Protein AF-A0AAU7DUG5-F1 (afdb_monomer)

Sequence (282 aa):
MSSTDSVHTEKVVSSVSAALKAVWWIPLVRGVMLVILGLLLMMEPLTTLSAIIWVFGVFLLIDGIIAVAQGYANRDQSGWKWWLVQGALDIVIAAIIMVWPSITAQALLYVLLVWTIALGVTAIIGAAALLSNKDLGWPWMLAFGVLSVLFGAIVLARGFGDFPALTLVTIIFGIYAAVMGVVQIVSAFSVRSTARDLDEALRGNSAVLEAIIERRIAKAQEDAAKAAAHEAERAAAQAEKEAQKLADAAAKQAEKEAAAAAKEAEKTASSLPSDTGHSDIL

Foldseek 3Di:
DDPVVVVVVVVVVVVLVVVLPPPLVLLLVLLVLLQVLLVLLQDPVCLDLLSNLVSLLVSLQVQLVSLLVQLVVPVVADCSVLSNVLSVLSNVLSCVSVVCSVDALVNVLLSVLVNLLVQLVSLCVVLVSCVVVVQPLSVLSNVLSVVSNCLSVVDVVVDPPPDDSSCCCRNVVSVVSNVSSVSSNVSSVVSVVVSVVVVVVVVVVVVVVVVVVVVVVVVVVVVVVVVVVVVVVVVVVVVVVVVVVVVVVVVVVVVVVVVVVVVVVVVVVVPPDPPPDPDDDD

InterPro domains:
  IPR005325 Protein of unknown function DUF308, membrane [PF03729] (29-98)
  IPR005325 Protein of unknown function DUF308, membrane [PF03729] (165-195)
  IPR052712 Acid resistance chaperone HdeD [PTHR34989] (14-195)

Solvent-accessible surface area (backbone atoms only — not comparable to full-atom values): 14520 Å² total; per-residue (Å²): 134,63,80,66,59,59,53,50,53,50,50,51,52,50,50,52,52,50,60,60,66,73,54,48,63,54,44,31,53,52,9,52,52,27,31,51,50,10,55,48,33,60,36,78,90,37,68,44,68,66,51,42,37,52,55,51,24,53,49,26,40,54,52,10,51,54,27,34,49,48,14,68,70,37,63,92,44,81,63,22,69,52,32,38,53,52,11,51,50,30,37,52,52,19,49,53,47,59,75,41,72,84,59,48,54,58,57,51,46,53,53,51,36,55,47,37,27,51,52,8,53,50,27,36,55,50,16,56,36,30,52,74,69,72,44,84,56,22,66,52,37,30,49,54,6,52,52,30,30,50,51,29,50,51,56,61,73,69,54,67,90,87,60,61,43,57,56,48,51,24,50,55,46,10,52,48,29,28,53,54,8,50,52,26,37,53,41,28,52,53,45,54,50,55,54,48,54,50,54,52,52,51,53,58,50,48,59,54,49,49,55,51,49,52,53,49,52,54,50,52,52,51,55,50,52,51,50,52,52,54,50,52,52,51,52,50,57,48,51,53,53,51,53,51,51,51,52,54,50,51,51,55,47,52,52,51,52,51,53,50,52,52,53,51,51,52,53,54,60,70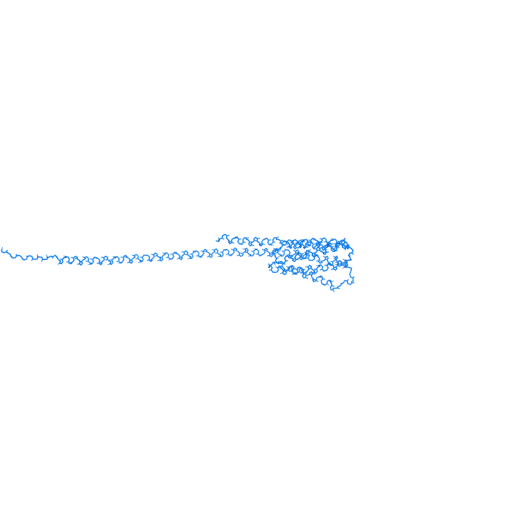,67,53,81,84,74,77,78,82,73,91,75,135

pLDDT: mean 70.3, std 11.78, range [39.0, 89.56]

Structure (mmCIF, N/CA/C/O backbone):
data_AF-A0AAU7DUG5-F1
#
_entry.id   AF-A0AAU7DUG5-F1
#
loop_
_atom_site.group_PDB
_atom_site.id
_atom_site.type_symbol
_atom_site.label_atom_id
_atom_site.label_alt_id
_atom_site.label_comp_id
_atom_site.label_asym_id
_atom_site.label_entity_id
_atom_site.label_seq_id
_atom_site.pdbx_PDB_ins_code
_atom_site.Cartn_x
_atom_site.Cartn_y
_atom_site.Cartn_z
_atom_site.occupancy
_atom_site.B_iso_or_equiv
_atom_site.auth_seq_id
_atom_site.auth_comp_id
_atom_site.auth_asym_id
_atom_site.auth_atom_id
_atom_site.pdbx_PDB_model_num
ATOM 1 N N . MET A 1 1 ? -30.203 -12.932 30.240 1.00 47.69 1 MET A N 1
ATOM 2 C CA . MET A 1 1 ? -29.770 -12.306 28.974 1.00 47.69 1 MET A CA 1
ATOM 3 C C . MET A 1 1 ? -30.659 -12.804 27.854 1.00 47.69 1 MET A C 1
ATOM 5 O O . MET A 1 1 ? -30.887 -14.005 27.779 1.00 47.69 1 MET A O 1
ATOM 9 N N . SER A 1 2 ? -31.233 -11.898 27.061 1.00 44.09 2 SER A N 1
ATOM 10 C CA . SER A 1 2 ? -32.096 -12.284 25.938 1.00 44.09 2 SER A CA 1
ATOM 11 C C . SER A 1 2 ? -31.237 -12.743 24.758 1.00 44.09 2 SER A C 1
ATOM 13 O O . SER A 1 2 ? -30.136 -12.231 24.566 1.00 44.09 2 SER A O 1
ATOM 15 N N . SER A 1 3 ? -31.745 -13.673 23.950 1.00 48.75 3 SER A N 1
ATOM 16 C CA . SER A 1 3 ? -31.098 -14.208 22.740 1.00 48.75 3 SER A CA 1
ATOM 17 C C . SER A 1 3 ? -30.659 -13.136 21.724 1.00 48.75 3 SER A C 1
ATOM 19 O O . SER A 1 3 ? -29.949 -13.435 20.773 1.00 48.75 3 SER A O 1
ATOM 21 N N . THR A 1 4 ? -31.078 -11.886 21.914 1.00 54.12 4 THR A N 1
ATOM 22 C CA . THR A 1 4 ? -30.746 -10.717 21.094 1.00 54.12 4 THR A CA 1
ATOM 23 C C . THR A 1 4 ? -29.327 -10.181 21.332 1.00 54.12 4 THR A C 1
ATOM 25 O O . THR A 1 4 ? -28.703 -9.719 20.378 1.00 54.12 4 THR A O 1
ATOM 28 N N . ASP A 1 5 ? -28.783 -10.292 22.553 1.00 50.72 5 ASP A N 1
ATOM 29 C CA . ASP A 1 5 ? -27.440 -9.775 22.885 1.00 50.72 5 ASP A CA 1
ATOM 30 C C . ASP A 1 5 ? -26.327 -10.693 22.363 1.00 50.72 5 ASP A C 1
ATOM 32 O O . ASP A 1 5 ? -25.332 -10.222 21.814 1.00 50.72 5 ASP A O 1
ATOM 36 N N . SER A 1 6 ? -26.518 -12.015 22.443 1.00 51.94 6 SER A N 1
ATOM 37 C CA . SER A 1 6 ? -25.559 -12.987 21.903 1.00 51.94 6 SER A CA 1
ATOM 38 C C . SER A 1 6 ? -25.437 -12.876 20.382 1.00 51.94 6 SER A C 1
ATOM 40 O O . SER A 1 6 ? -24.328 -12.917 19.863 1.00 51.94 6 SER A O 1
ATOM 42 N N . VAL A 1 7 ? -26.548 -12.637 19.673 1.00 54.19 7 VAL A N 1
ATOM 43 C CA . VAL A 1 7 ? -26.577 -12.474 18.207 1.00 54.19 7 VAL A CA 1
ATOM 44 C C . VAL A 1 7 ? -25.855 -11.202 17.751 1.00 54.19 7 VAL A C 1
ATOM 46 O O . VAL A 1 7 ? -25.270 -11.185 16.667 1.00 54.19 7 VAL A O 1
ATOM 49 N N . HIS A 1 8 ? -25.874 -10.126 18.544 1.00 50.44 8 HIS A N 1
ATOM 50 C CA . HIS A 1 8 ? -25.133 -8.904 18.219 1.00 50.44 8 HIS A CA 1
ATOM 51 C C . HIS A 1 8 ? -23.624 -9.100 18.392 1.00 50.44 8 HIS A C 1
ATOM 53 O O . HIS A 1 8 ? -22.859 -8.744 17.497 1.00 50.44 8 HIS A O 1
ATOM 59 N N . THR A 1 9 ? -23.199 -9.747 19.476 1.00 55.31 9 THR A N 1
ATOM 60 C CA . THR A 1 9 ? -21.785 -10.057 19.729 1.00 55.31 9 THR A CA 1
ATOM 61 C C . THR A 1 9 ? -21.239 -11.060 18.711 1.00 55.31 9 THR A C 1
ATOM 63 O O . THR A 1 9 ? -20.157 -10.845 18.170 1.00 55.31 9 THR A O 1
ATOM 66 N N . GLU A 1 10 ? -22.009 -12.094 18.352 1.00 52.28 10 GLU A N 1
ATOM 67 C CA . GLU A 1 10 ? -21.641 -13.055 17.301 1.00 52.28 10 GLU A CA 1
ATOM 68 C C . GLU A 1 10 ? -21.490 -12.382 15.935 1.00 52.28 10 GLU A C 1
ATOM 70 O O . GLU A 1 10 ? -20.507 -12.632 15.242 1.00 52.28 10 GLU A O 1
ATOM 75 N N . LYS A 1 11 ? -22.412 -11.478 15.565 1.00 48.09 11 LYS A N 1
ATOM 76 C CA . LYS A 1 11 ? -22.324 -10.714 14.312 1.00 48.09 11 LYS A CA 1
ATOM 77 C C . LYS A 1 11 ? -21.126 -9.775 14.287 1.00 48.09 11 LYS A C 1
ATOM 79 O O . LYS A 1 11 ? -20.496 -9.634 13.241 1.00 48.09 11 LYS A O 1
ATOM 84 N N . VAL A 1 12 ? -20.794 -9.129 15.403 1.00 54.31 12 VAL A N 1
ATOM 85 C CA . VAL A 1 12 ? -19.622 -8.246 15.491 1.00 54.31 12 VAL A CA 1
ATOM 86 C C . VAL A 1 12 ? -18.336 -9.065 15.372 1.00 54.31 12 VAL A C 1
ATOM 88 O O . VAL A 1 12 ? -17.496 -8.742 14.536 1.00 54.31 12 VAL A O 1
ATOM 91 N N . VAL A 1 13 ? -18.211 -10.176 16.102 1.00 53.59 13 VAL A N 1
ATOM 92 C CA . VAL A 1 13 ? -17.045 -11.075 16.031 1.00 53.59 13 VAL A CA 1
ATOM 93 C C . VAL A 1 13 ? -16.915 -11.714 14.644 1.00 53.59 13 VAL A C 1
ATOM 95 O O . VAL A 1 13 ? -15.816 -11.768 14.087 1.00 53.59 13 VAL A O 1
ATOM 98 N N . SER A 1 14 ? -18.022 -12.134 14.023 1.00 45.88 14 SER A N 1
ATOM 99 C CA . SER A 1 14 ? -18.006 -12.700 12.672 1.00 45.88 14 SER A CA 1
ATOM 100 C C . SER A 1 14 ? -17.635 -11.654 11.620 1.00 45.88 14 SER A C 1
ATOM 102 O O . SER A 1 14 ? -16.859 -11.970 10.720 1.00 45.88 14 SER A O 1
ATOM 104 N N . SER A 1 15 ? -18.118 -10.412 11.752 1.00 48.09 15 SER A N 1
ATOM 105 C CA . SER A 1 15 ? -17.802 -9.294 10.847 1.00 48.09 15 SER A CA 1
ATOM 106 C C . SER A 1 15 ? -16.347 -8.847 10.976 1.00 48.09 15 SER A C 1
ATOM 108 O O . SER A 1 15 ? -15.695 -8.604 9.964 1.00 48.09 15 SER A O 1
ATOM 110 N N . VAL A 1 16 ? -15.803 -8.832 12.196 1.00 46.62 16 VAL A N 1
ATOM 111 C CA . VAL A 1 16 ? -14.376 -8.591 12.454 1.00 46.62 16 VAL A CA 1
ATOM 112 C C . VAL A 1 16 ? -13.534 -9.724 11.863 1.00 46.62 16 VAL A C 1
ATOM 114 O O . VAL A 1 16 ? -12.569 -9.455 11.156 1.00 46.62 16 VAL A O 1
ATOM 117 N N . SER A 1 17 ? -13.927 -10.991 12.038 1.00 39.00 17 SER A N 1
ATOM 118 C CA . SER A 1 17 ? -13.203 -12.132 11.452 1.00 39.00 17 SER A CA 1
ATOM 119 C C . SER A 1 17 ? -13.259 -12.167 9.916 1.00 39.00 17 SER A C 1
ATOM 121 O O . SER A 1 17 ? -12.300 -12.598 9.272 1.00 39.00 17 SER A O 1
ATOM 123 N N . ALA A 1 18 ? -14.362 -11.702 9.319 1.00 41.59 18 ALA A N 1
ATOM 124 C CA . ALA A 1 18 ? -14.552 -11.628 7.874 1.00 41.59 18 ALA A CA 1
ATOM 125 C C . ALA A 1 18 ? -13.769 -10.454 7.263 1.00 41.59 18 ALA A C 1
ATOM 127 O O . ALA A 1 18 ? -13.086 -10.648 6.258 1.00 41.59 18 ALA A O 1
ATOM 128 N N . ALA A 1 19 ? -13.778 -9.284 7.914 1.00 42.84 19 ALA A N 1
ATOM 129 C CA . ALA A 1 19 ? -12.934 -8.143 7.555 1.00 42.84 19 ALA A CA 1
ATOM 130 C C . ALA A 1 19 ? -11.439 -8.493 7.669 1.00 42.84 19 ALA A C 1
ATOM 132 O O . ALA A 1 19 ? -10.653 -8.189 6.772 1.00 42.84 19 ALA A O 1
ATOM 133 N N . LEU A 1 20 ? -11.062 -9.244 8.709 1.00 40.16 20 LEU A N 1
ATOM 134 C CA . LEU A 1 20 ? -9.697 -9.731 8.907 1.00 40.16 20 LEU A CA 1
ATOM 135 C C . LEU A 1 20 ? -9.265 -10.778 7.883 1.00 40.16 20 LEU A C 1
ATOM 137 O O . LEU A 1 20 ? -8.087 -10.829 7.546 1.00 40.16 20 LEU A O 1
ATOM 141 N N . LYS A 1 21 ? -10.175 -11.617 7.372 1.00 39.31 21 LYS A N 1
ATOM 142 C CA . LYS A 1 21 ? -9.837 -12.659 6.388 1.00 39.31 21 LYS A CA 1
ATOM 143 C C . LYS A 1 21 ? -9.675 -12.129 4.962 1.00 39.31 21 LYS A C 1
ATOM 145 O O . LYS A 1 21 ? -8.942 -12.749 4.195 1.00 39.31 21 LYS A O 1
ATOM 150 N N . ALA A 1 22 ? -10.315 -11.016 4.602 1.00 45.53 22 ALA A N 1
ATOM 151 C CA . ALA A 1 22 ? -10.465 -10.636 3.196 1.00 45.53 22 ALA A CA 1
ATOM 152 C C . ALA A 1 22 ? -9.311 -9.804 2.598 1.00 45.53 22 ALA A C 1
ATOM 154 O O . ALA A 1 22 ? -9.132 -9.848 1.384 1.00 45.53 22 ALA A O 1
ATOM 155 N N . VAL A 1 23 ? -8.497 -9.096 3.397 1.00 51.31 23 VAL A N 1
ATOM 156 C CA . VAL A 1 23 ? -7.581 -8.059 2.854 1.00 51.31 23 VAL A CA 1
ATOM 157 C C . VAL A 1 23 ? -6.090 -8.302 3.142 1.00 51.31 23 VAL A C 1
ATOM 159 O O . VAL A 1 23 ? -5.240 -7.844 2.386 1.00 51.31 23 VAL A O 1
ATOM 162 N N . TRP A 1 24 ? -5.736 -9.079 4.170 1.00 56.22 24 TRP A N 1
ATOM 163 C CA . TRP A 1 24 ? -4.340 -9.256 4.624 1.00 56.22 24 TRP A CA 1
ATOM 164 C C . TRP A 1 24 ? -3.413 -9.987 3.636 1.00 56.22 24 TRP A C 1
ATOM 166 O O . TRP A 1 24 ? -2.202 -9.772 3.640 1.00 56.22 24 TRP A O 1
ATOM 176 N N . TRP A 1 25 ? -3.963 -10.864 2.793 1.00 56.28 25 TRP A N 1
ATOM 177 C CA . TRP A 1 25 ? -3.184 -11.664 1.843 1.00 56.28 25 TRP A CA 1
ATOM 178 C C . TRP A 1 25 ? -2.748 -10.852 0.617 1.00 56.28 25 TRP A C 1
ATOM 180 O O . TRP A 1 25 ? -1.787 -11.210 -0.055 1.00 56.28 25 TRP A O 1
ATOM 190 N N . ILE A 1 26 ? -3.414 -9.733 0.339 1.00 59.62 26 ILE A N 1
ATOM 191 C CA . ILE A 1 26 ? -3.154 -8.904 -0.837 1.00 59.62 26 ILE A CA 1
ATOM 192 C C . ILE A 1 26 ? -1.828 -8.129 -0.745 1.00 59.62 26 ILE A C 1
ATOM 194 O O . ILE A 1 26 ? -1.027 -8.246 -1.678 1.00 59.62 26 ILE A O 1
ATOM 198 N N . PRO A 1 27 ? -1.525 -7.387 0.344 1.00 61.12 27 PRO A N 1
ATOM 199 C CA . PRO A 1 27 ? -0.212 -6.764 0.507 1.00 61.12 27 PRO A CA 1
ATOM 200 C C . PRO A 1 27 ? 0.903 -7.813 0.578 1.00 61.12 27 PRO A C 1
ATOM 202 O O . PRO A 1 27 ? 1.992 -7.579 0.065 1.00 61.12 27 PRO A O 1
ATOM 205 N N . LEU A 1 28 ? 0.620 -9.010 1.110 1.00 62.91 28 LEU A N 1
ATOM 206 C CA . LEU A 1 28 ? 1.567 -10.124 1.099 1.00 62.91 28 LEU A CA 1
ATOM 207 C C . LEU A 1 28 ? 1.897 -10.572 -0.336 1.00 62.91 28 LEU A C 1
ATOM 209 O O . LEU A 1 28 ? 3.070 -10.651 -0.692 1.00 62.91 28 LEU A O 1
ATOM 213 N N . VAL A 1 29 ? 0.884 -10.833 -1.170 1.00 64.94 29 VAL A N 1
ATOM 214 C CA . VAL A 1 29 ? 1.078 -11.258 -2.568 1.00 64.94 29 VAL A CA 1
ATOM 215 C C . VAL A 1 29 ? 1.800 -10.179 -3.370 1.00 64.94 29 VAL A C 1
ATOM 217 O O . VAL A 1 29 ? 2.779 -10.485 -4.050 1.00 64.94 29 VAL A O 1
ATOM 220 N N . ARG A 1 30 ? 1.386 -8.911 -3.243 1.00 69.19 30 ARG A N 1
ATOM 221 C CA . ARG A 1 30 ? 2.067 -7.778 -3.891 1.00 69.19 30 ARG A CA 1
ATOM 222 C C . ARG A 1 30 ? 3.514 -7.636 -3.427 1.00 69.19 30 ARG A C 1
ATOM 224 O O . ARG A 1 30 ? 4.400 -7.430 -4.251 1.00 69.19 30 ARG A O 1
ATOM 231 N N . GLY A 1 31 ? 3.766 -7.792 -2.128 1.00 64.00 31 GLY A N 1
ATOM 232 C CA . GLY A 1 31 ? 5.106 -7.738 -1.554 1.00 64.00 31 GLY A CA 1
ATOM 233 C C . GLY A 1 31 ? 6.015 -8.838 -2.091 1.00 64.00 31 GLY A C 1
ATOM 234 O O . GLY A 1 31 ? 7.116 -8.553 -2.553 1.00 64.00 31 GLY A O 1
ATOM 235 N N . VAL A 1 32 ? 5.533 -10.082 -2.121 1.00 70.62 32 VAL A N 1
ATOM 236 C CA . VAL A 1 32 ? 6.267 -11.215 -2.708 1.00 70.62 32 VAL A CA 1
ATOM 237 C C . VAL A 1 32 ? 6.554 -10.973 -4.189 1.00 70.62 32 VAL A C 1
ATOM 239 O O . VAL A 1 32 ? 7.678 -11.189 -4.636 1.00 70.62 32 VAL A O 1
ATOM 242 N N . MET A 1 33 ? 5.575 -10.471 -4.942 1.00 73.94 33 MET A N 1
ATOM 243 C CA . MET A 1 33 ? 5.737 -10.178 -6.366 1.00 73.94 33 MET A CA 1
ATOM 244 C C . MET A 1 33 ? 6.789 -9.086 -6.612 1.00 73.94 33 MET A C 1
ATOM 246 O O . MET A 1 33 ? 7.609 -9.227 -7.514 1.00 73.94 33 MET A O 1
ATOM 250 N N . LEU A 1 34 ? 6.822 -8.045 -5.773 1.00 73.81 34 LEU A N 1
ATOM 251 C CA . LEU A 1 34 ? 7.838 -6.986 -5.805 1.00 73.81 34 LEU A CA 1
ATOM 252 C C . LEU A 1 34 ? 9.240 -7.495 -5.446 1.00 73.81 34 LEU A C 1
ATOM 254 O O . LEU A 1 34 ? 10.208 -7.111 -6.098 1.00 73.81 34 LEU A O 1
ATOM 258 N N . VAL A 1 35 ? 9.364 -8.386 -4.455 1.00 75.88 35 VAL A N 1
ATOM 259 C CA . VAL A 1 35 ? 10.653 -9.017 -4.124 1.00 75.88 35 VAL A CA 1
ATOM 260 C C . VAL A 1 35 ? 11.156 -9.856 -5.295 1.00 75.88 35 VAL A C 1
ATOM 262 O O . VAL A 1 35 ? 12.316 -9.727 -5.680 1.00 75.88 35 VAL A O 1
ATOM 265 N N . ILE A 1 36 ? 10.290 -10.684 -5.888 1.00 81.19 36 ILE A N 1
ATOM 266 C CA . ILE A 1 36 ? 10.641 -11.494 -7.060 1.00 81.19 36 ILE A CA 1
ATOM 267 C C . ILE A 1 36 ? 11.062 -10.585 -8.215 1.00 81.19 36 ILE A C 1
ATOM 269 O O . ILE A 1 36 ? 12.108 -10.819 -8.810 1.00 81.19 36 ILE A O 1
ATOM 273 N N . LEU A 1 37 ? 10.303 -9.521 -8.493 1.00 82.31 37 LEU A N 1
ATOM 274 C CA . LEU A 1 37 ? 10.639 -8.541 -9.523 1.00 82.31 37 LEU A CA 1
ATOM 275 C C . LEU A 1 37 ? 12.020 -7.915 -9.280 1.00 82.31 37 LEU A C 1
ATOM 277 O O . LEU A 1 37 ? 12.833 -7.862 -10.199 1.00 82.31 37 LEU A O 1
ATOM 281 N N . GLY A 1 38 ? 12.297 -7.479 -8.049 1.00 78.81 38 GLY A N 1
ATOM 282 C CA . GLY A 1 38 ? 13.581 -6.888 -7.676 1.00 78.81 38 GLY A CA 1
ATOM 283 C C . GLY A 1 38 ? 14.750 -7.852 -7.861 1.00 78.81 38 GLY A C 1
ATOM 284 O O . GLY A 1 38 ? 15.759 -7.487 -8.455 1.00 78.81 38 GLY A O 1
ATOM 285 N N . LEU A 1 39 ? 14.592 -9.107 -7.431 1.00 83.12 39 LEU A N 1
ATOM 286 C CA . LEU A 1 39 ? 15.606 -10.146 -7.619 1.00 83.12 39 LEU A CA 1
ATOM 287 C C . LEU A 1 39 ? 15.835 -10.461 -9.100 1.00 83.12 39 LEU A C 1
ATOM 289 O O . LEU A 1 39 ? 16.981 -10.569 -9.526 1.00 83.12 39 LEU A O 1
ATOM 293 N N . LEU A 1 40 ? 14.761 -10.565 -9.885 1.00 82.12 40 LEU A N 1
ATOM 294 C CA . LEU A 1 40 ? 14.831 -10.796 -11.326 1.00 82.12 40 LEU A CA 1
ATOM 295 C C . LEU A 1 40 ? 15.572 -9.651 -12.033 1.00 82.12 40 LEU A C 1
ATOM 297 O O . LEU A 1 40 ? 16.485 -9.908 -12.808 1.00 82.12 40 LEU A O 1
ATOM 301 N N . LEU A 1 41 ? 15.264 -8.392 -11.717 1.00 80.25 41 LEU A N 1
ATOM 302 C CA . LEU A 1 41 ? 15.955 -7.225 -12.289 1.00 80.25 41 LEU A CA 1
ATOM 303 C C . LEU A 1 41 ? 17.463 -7.207 -12.013 1.00 80.25 41 LEU A C 1
ATOM 305 O O . LEU A 1 41 ? 18.225 -6.677 -12.820 1.00 80.25 41 LEU A O 1
ATOM 309 N N . MET A 1 42 ? 17.892 -7.785 -10.891 1.00 78.00 42 MET A N 1
ATOM 310 C CA . MET A 1 42 ? 19.301 -7.862 -10.502 1.00 78.00 42 MET A CA 1
ATOM 311 C C . MET A 1 42 ? 20.029 -9.078 -11.095 1.00 78.00 42 MET A C 1
ATOM 313 O O . MET A 1 42 ? 21.252 -9.163 -10.983 1.00 78.00 42 MET A O 1
ATOM 317 N N . MET A 1 43 ? 19.323 -10.018 -11.731 1.00 79.19 43 MET A N 1
ATOM 318 C CA . MET A 1 43 ? 19.961 -11.132 -12.431 1.00 79.19 43 MET A CA 1
ATOM 319 C C . MET A 1 43 ? 20.529 -10.660 -13.778 1.00 79.19 43 MET A C 1
ATOM 321 O O . MET A 1 43 ? 19.795 -10.204 -14.650 1.00 79.19 43 MET A O 1
ATOM 325 N N . GLU A 1 44 ? 21.833 -10.871 -13.979 1.00 64.19 44 GLU A N 1
ATOM 326 C CA . GLU A 1 44 ? 22.581 -10.663 -15.237 1.00 64.19 44 GLU A CA 1
ATOM 327 C C . GLU A 1 44 ? 21.817 -10.992 -16.548 1.00 64.19 44 GLU A C 1
ATOM 329 O O . GLU A 1 44 ? 21.822 -10.155 -17.456 1.00 64.19 44 GLU A O 1
ATOM 334 N N . PRO A 1 45 ? 21.093 -12.127 -16.692 1.00 56.66 45 PRO A N 1
ATOM 335 C CA . PRO A 1 45 ? 20.346 -12.439 -17.921 1.00 56.66 45 PRO A CA 1
ATOM 336 C C . PRO A 1 45 ? 19.174 -11.4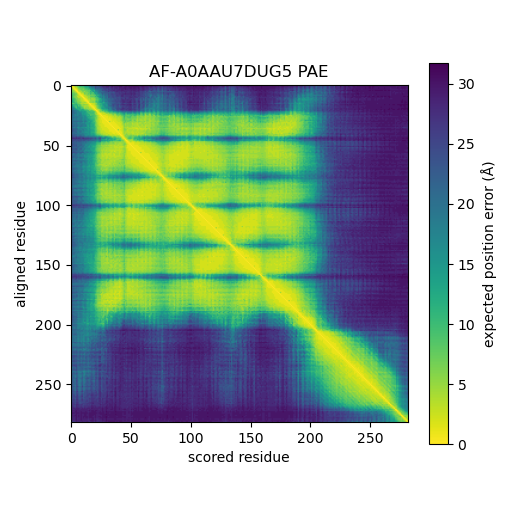88 -18.239 1.00 56.66 45 PRO A C 1
ATOM 338 O O . PRO A 1 45 ? 18.706 -11.462 -19.378 1.00 56.66 45 PRO A O 1
ATOM 341 N N . LEU A 1 46 ? 18.695 -10.699 -17.270 1.00 61.72 46 LEU A N 1
ATOM 342 C CA . LEU A 1 46 ? 17.570 -9.766 -17.419 1.00 61.72 46 LEU A CA 1
ATOM 343 C C . LEU A 1 46 ? 18.010 -8.316 -17.644 1.00 61.72 46 LEU A C 1
ATOM 345 O O . LEU A 1 46 ? 17.184 -7.409 -17.647 1.00 61.72 46 LEU A O 1
ATOM 349 N N . THR A 1 47 ? 19.293 -8.091 -17.921 1.00 66.56 47 THR A N 1
ATOM 350 C CA . THR A 1 47 ? 19.810 -6.776 -18.321 1.00 66.56 47 THR A CA 1
ATOM 351 C C . THR A 1 47 ? 19.403 -6.381 -19.740 1.00 66.56 47 THR A C 1
ATOM 353 O O . THR A 1 47 ? 19.593 -5.236 -20.130 1.00 66.56 47 THR A O 1
ATOM 356 N N . THR A 1 48 ? 18.817 -7.277 -20.540 1.00 80.50 48 THR A N 1
ATOM 357 C CA . THR A 1 48 ? 18.337 -6.896 -21.874 1.00 80.50 48 THR A CA 1
ATOM 358 C C . THR A 1 48 ? 17.069 -6.051 -21.773 1.00 80.50 48 THR A C 1
ATOM 360 O O . THR A 1 48 ? 16.111 -6.410 -21.091 1.00 80.50 48 THR A O 1
ATOM 363 N N . LEU A 1 49 ? 17.031 -4.936 -22.506 1.00 80.44 49 LEU A N 1
ATOM 364 C CA . LEU A 1 49 ? 15.890 -4.017 -22.506 1.00 80.44 49 LEU A CA 1
ATOM 365 C C . LEU A 1 49 ? 14.563 -4.725 -22.826 1.00 80.44 49 LEU A C 1
ATOM 367 O O . LEU A 1 49 ? 13.555 -4.470 -22.176 1.00 80.44 49 LEU A O 1
ATOM 371 N N . SER A 1 50 ? 14.586 -5.665 -23.775 1.00 82.25 50 SER A N 1
ATOM 372 C CA . SER A 1 50 ? 13.412 -6.465 -24.140 1.00 82.25 50 SER A CA 1
ATOM 373 C C . SER A 1 50 ? 12.915 -7.325 -22.972 1.00 82.25 50 SER A C 1
ATOM 375 O O . SER A 1 50 ? 11.721 -7.334 -22.681 1.00 82.25 50 SER A O 1
ATOM 377 N N . ALA A 1 51 ? 13.814 -7.995 -22.242 1.00 83.31 51 ALA A N 1
ATOM 378 C CA . ALA A 1 51 ? 13.419 -8.799 -21.088 1.00 83.31 51 ALA A CA 1
ATOM 379 C C . ALA A 1 51 ? 12.813 -7.940 -19.969 1.00 83.31 51 ALA A C 1
ATOM 381 O O . ALA A 1 51 ? 11.788 -8.318 -19.405 1.00 83.31 51 ALA A O 1
ATOM 382 N N . ILE A 1 52 ? 13.386 -6.762 -19.701 1.00 82.50 52 ILE A N 1
ATOM 383 C CA . ILE A 1 52 ? 12.853 -5.816 -18.709 1.00 82.50 52 ILE A CA 1
ATOM 384 C C . ILE A 1 52 ? 11.435 -5.383 -19.089 1.00 82.50 52 ILE A C 1
ATOM 386 O O . ILE A 1 52 ? 10.556 -5.403 -18.232 1.00 82.50 52 ILE A O 1
ATOM 390 N N . ILE A 1 53 ? 11.192 -5.041 -20.360 1.00 86.38 53 ILE A N 1
ATOM 391 C CA . ILE A 1 53 ? 9.863 -4.645 -20.852 1.00 86.38 53 ILE A CA 1
ATOM 392 C C . ILE A 1 53 ? 8.833 -5.748 -20.596 1.00 86.38 53 ILE A C 1
ATOM 394 O O . ILE A 1 53 ? 7.752 -5.465 -20.083 1.00 86.38 53 ILE A O 1
ATOM 398 N N . TRP A 1 54 ? 9.163 -7.003 -20.909 1.00 85.12 54 TRP A N 1
ATOM 399 C CA . TRP A 1 54 ? 8.249 -8.126 -20.694 1.00 85.12 54 TRP A CA 1
ATOM 400 C C . TRP A 1 54 ? 8.009 -8.411 -19.213 1.00 85.12 54 TRP A C 1
ATOM 402 O O . TRP A 1 54 ? 6.861 -8.584 -18.807 1.00 85.12 54 TRP A O 1
ATOM 412 N N . VAL A 1 55 ? 9.064 -8.425 -18.397 1.00 84.25 55 VAL A N 1
ATOM 413 C CA . VAL A 1 55 ? 8.956 -8.686 -16.956 1.00 84.25 55 VAL A CA 1
ATOM 414 C C . VAL A 1 55 ? 8.142 -7.589 -16.263 1.00 84.25 55 VAL A C 1
ATOM 416 O O . VAL A 1 55 ? 7.195 -7.906 -15.542 1.00 84.25 55 VAL A O 1
ATOM 419 N N . PHE A 1 56 ? 8.438 -6.310 -16.523 1.00 84.44 56 PHE A N 1
ATOM 420 C CA . PHE A 1 56 ? 7.649 -5.199 -15.982 1.00 84.44 56 PHE A CA 1
ATOM 421 C C . PHE A 1 56 ? 6.226 -5.174 -16.543 1.00 84.44 56 PHE A C 1
ATOM 423 O O . PHE A 1 56 ? 5.291 -4.940 -15.787 1.00 84.44 56 PHE A O 1
ATOM 430 N N . GLY A 1 57 ? 6.032 -5.447 -17.834 1.00 84.88 57 GLY A N 1
ATOM 431 C CA . GLY A 1 57 ? 4.705 -5.476 -18.456 1.00 84.88 57 GLY A CA 1
ATOM 432 C C . GLY A 1 57 ? 3.792 -6.526 -17.837 1.00 84.88 57 GLY A C 1
ATOM 433 O O . GLY A 1 57 ? 2.662 -6.221 -17.460 1.00 84.88 57 GLY A O 1
ATOM 434 N N . VAL A 1 58 ? 4.299 -7.747 -17.651 1.00 84.00 58 VAL A N 1
ATOM 435 C CA . VAL A 1 58 ? 3.551 -8.819 -16.980 1.00 84.00 58 VAL A CA 1
ATOM 436 C C . VAL A 1 58 ? 3.289 -8.467 -15.518 1.00 84.00 58 VAL A C 1
ATOM 438 O O . VAL A 1 58 ? 2.168 -8.647 -15.046 1.00 84.00 58 VAL A O 1
ATOM 441 N N . PHE A 1 59 ? 4.286 -7.927 -14.814 1.00 83.94 59 PHE A N 1
ATOM 442 C CA . PHE A 1 59 ? 4.118 -7.474 -13.435 1.00 83.94 59 PHE A CA 1
ATOM 443 C C . PHE A 1 59 ? 2.990 -6.439 -13.314 1.00 83.94 59 PHE A C 1
ATOM 445 O O . PHE A 1 59 ? 2.088 -6.622 -12.501 1.00 83.94 59 PHE A O 1
ATOM 452 N N . LEU A 1 60 ? 3.003 -5.398 -14.150 1.00 83.56 60 LEU A N 1
ATOM 453 C CA . LEU A 1 60 ? 1.997 -4.333 -14.153 1.00 83.56 60 LEU A CA 1
ATOM 454 C C . LEU A 1 60 ? 0.603 -4.847 -14.519 1.00 83.56 60 LEU A C 1
ATOM 456 O O . LEU A 1 60 ? -0.383 -4.413 -13.932 1.00 83.56 60 LEU A O 1
ATOM 460 N N . LEU A 1 61 ? 0.504 -5.799 -15.449 1.00 84.31 61 LEU A N 1
ATOM 461 C CA . LEU A 1 61 ? -0.770 -6.444 -15.771 1.00 84.31 61 LEU A CA 1
ATOM 462 C C . LEU A 1 61 ? -1.340 -7.194 -14.567 1.00 84.31 61 LEU A C 1
ATOM 464 O O . LEU A 1 61 ? -2.514 -7.022 -14.241 1.00 84.31 61 LEU A O 1
ATOM 468 N N . ILE A 1 62 ? -0.522 -8.013 -13.901 1.00 77.69 62 ILE A N 1
ATOM 469 C CA . ILE A 1 62 ? -0.957 -8.765 -12.718 1.00 77.69 62 ILE A CA 1
ATOM 470 C C . ILE A 1 62 ? -1.343 -7.793 -11.600 1.00 77.69 62 ILE A C 1
ATOM 472 O O . ILE A 1 62 ? -2.406 -7.944 -10.996 1.00 77.69 62 ILE A O 1
ATOM 476 N N . ASP A 1 63 ? -0.517 -6.777 -11.357 1.00 76.19 63 ASP A N 1
ATOM 477 C CA . ASP A 1 63 ? -0.756 -5.771 -10.327 1.00 76.19 63 ASP A CA 1
ATOM 478 C C . ASP A 1 63 ? -2.051 -4.985 -10.585 1.00 76.19 63 ASP A C 1
ATOM 480 O O . ASP A 1 63 ? -2.880 -4.834 -9.684 1.00 76.19 63 ASP A O 1
ATOM 484 N N . GLY A 1 64 ? -2.285 -4.600 -11.841 1.00 76.69 64 GLY A N 1
ATOM 485 C CA . GLY A 1 64 ? -3.494 -3.912 -12.268 1.00 76.69 64 GLY A CA 1
ATOM 486 C C . GLY A 1 64 ? -4.750 -4.771 -12.135 1.00 76.69 64 GLY A C 1
ATOM 487 O O . GLY A 1 64 ? -5.770 -4.297 -11.633 1.00 76.69 64 GLY A O 1
ATOM 488 N N . ILE A 1 65 ? -4.684 -6.057 -12.494 1.00 79.88 65 ILE A N 1
ATOM 489 C CA . ILE A 1 65 ? -5.794 -7.004 -12.289 1.00 79.88 65 ILE A CA 1
ATOM 490 C C . ILE A 1 65 ? -6.110 -7.143 -10.795 1.00 79.88 65 ILE A C 1
ATOM 492 O O . ILE A 1 65 ? -7.280 -7.102 -10.410 1.00 79.88 65 ILE A O 1
ATOM 496 N N . ILE A 1 66 ? -5.086 -7.261 -9.943 1.00 70.62 66 ILE A N 1
ATOM 497 C CA . ILE A 1 66 ? -5.249 -7.339 -8.485 1.00 70.62 66 ILE A CA 1
ATOM 498 C C . ILE A 1 66 ? -5.871 -6.044 -7.936 1.00 70.62 66 ILE A C 1
ATOM 500 O O . ILE A 1 66 ? -6.745 -6.101 -7.068 1.00 70.62 66 ILE A O 1
ATOM 504 N N . ALA A 1 67 ? -5.467 -4.873 -8.431 1.00 72.56 67 ALA A N 1
ATOM 505 C CA . ALA A 1 67 ? -6.050 -3.589 -8.043 1.00 72.56 67 ALA A CA 1
ATOM 506 C C . ALA A 1 67 ? -7.522 -3.466 -8.475 1.00 72.56 67 ALA A C 1
ATOM 508 O O . ALA A 1 67 ? -8.377 -3.095 -7.668 1.00 72.56 67 ALA A O 1
ATOM 509 N N . VAL A 1 68 ? -7.858 -3.861 -9.705 1.00 77.00 68 VAL A N 1
ATOM 510 C CA . VAL A 1 68 ? -9.248 -3.874 -10.185 1.00 77.00 68 VAL A CA 1
ATOM 511 C C . VAL A 1 68 ? -10.104 -4.838 -9.359 1.00 77.00 68 VAL A C 1
ATOM 513 O O . VAL A 1 68 ? -11.195 -4.472 -8.914 1.00 77.00 68 VAL A O 1
ATOM 516 N N . ALA A 1 69 ? -9.600 -6.046 -9.094 1.00 73.12 69 ALA A N 1
ATOM 517 C CA . ALA A 1 69 ? -10.277 -7.034 -8.259 1.00 73.12 69 ALA A CA 1
ATOM 518 C C . ALA A 1 69 ? -10.542 -6.498 -6.842 1.00 73.12 69 ALA A C 1
ATOM 520 O O . ALA A 1 69 ? -11.639 -6.687 -6.319 1.00 73.12 69 ALA A O 1
ATOM 521 N N . GLN A 1 70 ? -9.593 -5.766 -6.249 1.00 66.06 70 GLN A N 1
ATOM 522 C CA . GLN A 1 70 ? -9.776 -5.094 -4.957 1.00 66.06 70 GLN A CA 1
ATOM 523 C C . GLN A 1 70 ? -10.852 -4.013 -4.991 1.00 66.06 70 GLN A C 1
ATOM 525 O O . GLN A 1 70 ? -11.659 -3.931 -4.065 1.00 66.06 70 GLN A O 1
ATOM 530 N N . GLY A 1 71 ? -10.902 -3.213 -6.059 1.00 70.38 71 GLY A N 1
ATOM 531 C CA . GLY A 1 71 ? -11.978 -2.242 -6.254 1.00 70.38 71 GLY A CA 1
ATOM 532 C C . GLY A 1 71 ? -13.341 -2.929 -6.245 1.00 70.38 71 GLY A C 1
ATOM 533 O O . GLY A 1 71 ? -14.244 -2.522 -5.518 1.00 70.38 71 GLY A O 1
ATOM 534 N N . TYR A 1 72 ? -13.469 -4.039 -6.975 1.00 71.31 72 TYR A N 1
ATOM 535 C CA . TYR A 1 72 ? -14.692 -4.837 -6.973 1.00 71.31 72 TYR A CA 1
ATOM 536 C C . TYR A 1 72 ? -14.932 -5.63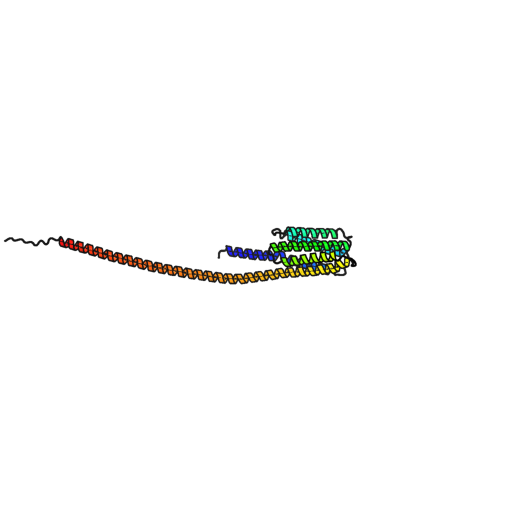0 -5.683 1.00 71.31 72 TYR A C 1
ATOM 538 O O . TYR A 1 72 ? -16.071 -6.009 -5.446 1.00 71.31 72 TYR A O 1
ATOM 546 N N . ALA A 1 73 ? -13.938 -5.922 -4.855 1.00 63.66 73 ALA A N 1
ATOM 547 C CA . ALA A 1 73 ? -14.168 -6.582 -3.570 1.00 63.66 73 ALA A CA 1
ATOM 548 C C . ALA A 1 73 ? -14.677 -5.591 -2.510 1.00 63.66 73 ALA A C 1
ATOM 550 O O . ALA A 1 73 ? -15.510 -5.944 -1.683 1.00 63.66 73 ALA A O 1
ATOM 551 N N . ASN A 1 74 ? -14.230 -4.334 -2.576 1.00 64.19 74 ASN A N 1
ATOM 552 C CA . ASN A 1 74 ? -14.481 -3.313 -1.559 1.00 64.19 74 ASN A CA 1
ATOM 553 C C . ASN A 1 74 ? -15.533 -2.271 -1.976 1.00 64.19 74 ASN A C 1
ATOM 555 O O . ASN A 1 74 ? -15.479 -1.139 -1.504 1.00 64.19 74 ASN A O 1
ATOM 559 N N . ARG A 1 75 ? -16.488 -2.632 -2.847 1.00 63.28 75 ARG A N 1
ATOM 560 C CA . ARG A 1 75 ? -17.495 -1.711 -3.438 1.00 63.28 75 ARG A CA 1
ATOM 561 C C . ARG A 1 75 ? -18.287 -0.919 -2.397 1.00 63.28 75 ARG A C 1
ATOM 563 O O . ARG A 1 75 ? -18.685 0.212 -2.661 1.00 63.28 75 ARG A O 1
ATOM 570 N N . ASP A 1 76 ? -18.491 -1.530 -1.233 1.00 58.12 76 ASP A N 1
ATOM 571 C CA . ASP A 1 76 ? -19.284 -0.989 -0.129 1.00 58.12 76 ASP A CA 1
ATOM 572 C C . ASP A 1 76 ? -18.483 -0.021 0.761 1.00 58.12 76 ASP A C 1
ATOM 574 O O . ASP A 1 76 ? -19.046 0.624 1.644 1.00 58.12 76 ASP A O 1
ATOM 578 N N . GLN A 1 77 ? -17.172 0.116 0.528 1.00 58.84 77 GLN A N 1
ATOM 579 C CA . GLN A 1 77 ? -16.305 1.034 1.261 1.00 58.84 77 GLN A CA 1
ATOM 580 C C . GLN A 1 77 ? -16.109 2.359 0.512 1.00 58.84 77 GLN A C 1
ATOM 582 O O . GLN A 1 77 ? -15.937 2.416 -0.712 1.00 58.84 77 GLN A O 1
ATOM 587 N N . SER A 1 78 ? -16.069 3.456 1.272 1.00 55.91 78 SER A N 1
ATOM 588 C CA . SER A 1 78 ? -15.689 4.767 0.745 1.00 55.91 78 SER A CA 1
ATOM 589 C C . SER A 1 78 ? -14.247 4.710 0.224 1.00 55.91 78 SER A C 1
ATOM 591 O O . SER A 1 78 ? -13.333 4.359 0.964 1.00 55.91 78 SER A O 1
ATOM 593 N N . GLY A 1 79 ? -14.043 5.003 -1.066 1.00 63.12 79 GLY A N 1
ATOM 594 C CA . GLY A 1 79 ? -12.727 4.948 -1.724 1.00 63.12 79 GLY A CA 1
ATOM 595 C C . GLY A 1 79 ? -12.510 3.783 -2.701 1.00 63.12 79 GLY A C 1
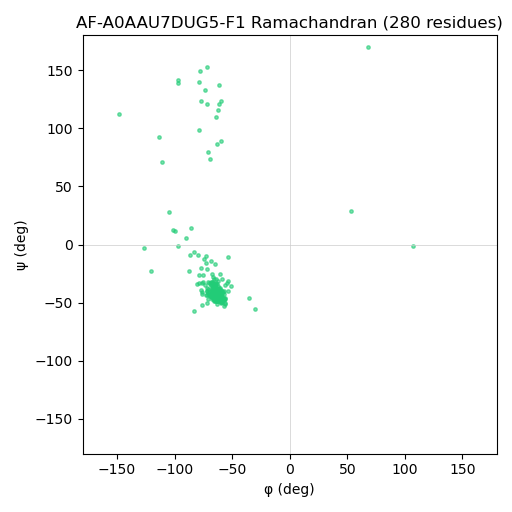ATOM 596 O O . GLY A 1 79 ? -11.473 3.738 -3.356 1.00 63.12 79 GLY A O 1
ATOM 597 N N . TRP A 1 80 ? -13.483 2.882 -2.893 1.00 68.44 80 TRP A N 1
ATOM 598 C CA . TRP A 1 80 ? -13.343 1.717 -3.790 1.00 68.44 80 TRP A CA 1
ATOM 599 C C . TRP A 1 80 ? -12.973 2.066 -5.243 1.00 68.44 80 TRP A C 1
ATOM 601 O O . TRP A 1 80 ? -12.195 1.361 -5.884 1.00 68.44 80 TRP A O 1
ATOM 611 N N . LYS A 1 81 ? -13.488 3.195 -5.752 1.00 75.69 81 LYS A N 1
ATOM 612 C CA . LYS A 1 81 ? -13.207 3.695 -7.109 1.00 75.69 81 LYS A CA 1
ATOM 613 C C . LYS A 1 81 ? -11.723 3.985 -7.324 1.00 75.69 81 LYS A C 1
ATOM 615 O O . LYS A 1 81 ? -11.255 3.931 -8.455 1.00 75.69 81 LYS A O 1
ATOM 620 N N . TRP A 1 82 ? -10.983 4.273 -6.256 1.00 71.62 82 TRP A N 1
ATOM 621 C CA . TRP A 1 82 ? -9.559 4.565 -6.343 1.00 71.62 82 TRP A CA 1
ATOM 622 C C . TRP A 1 82 ? -8.740 3.356 -6.792 1.00 71.62 82 TRP A C 1
ATOM 624 O O . TRP A 1 82 ? -7.869 3.479 -7.648 1.00 71.62 82 TRP A O 1
ATOM 634 N N . TRP A 1 83 ? -9.096 2.170 -6.299 1.00 71.00 83 TRP A N 1
ATOM 635 C CA . TRP A 1 83 ? -8.474 0.913 -6.707 1.00 71.00 83 TRP A CA 1
ATOM 636 C C . TRP A 1 83 ? -8.694 0.609 -8.193 1.00 71.00 83 TRP A C 1
ATOM 638 O O . TRP A 1 83 ? -7.797 0.089 -8.852 1.00 71.00 83 TRP A O 1
ATOM 648 N N . LEU A 1 84 ? -9.851 0.998 -8.745 1.00 80.38 84 LEU A N 1
ATOM 649 C CA . LEU A 1 84 ? -10.104 0.897 -10.184 1.00 80.38 84 LEU A CA 1
ATOM 650 C C . LEU A 1 84 ? -9.228 1.856 -10.993 1.00 80.38 84 LEU A C 1
ATOM 652 O O . LEU A 1 84 ? -8.721 1.465 -12.038 1.00 80.38 84 LEU A O 1
ATOM 656 N N . VAL A 1 85 ? -9.045 3.094 -10.523 1.00 79.50 85 VAL A N 1
ATOM 657 C CA . VAL A 1 85 ? -8.179 4.080 -11.193 1.00 79.50 85 VAL A CA 1
ATOM 658 C C . VAL A 1 85 ? -6.731 3.602 -11.196 1.00 79.50 85 VAL A C 1
ATOM 660 O O . VAL A 1 85 ? -6.089 3.642 -12.242 1.00 79.50 85 VAL A O 1
ATOM 663 N N . GLN A 1 86 ? -6.238 3.101 -10.060 1.00 78.31 86 GLN A N 1
ATOM 664 C CA . GLN A 1 86 ? -4.898 2.524 -9.971 1.00 78.31 86 GLN A CA 1
ATOM 665 C C . GLN A 1 86 ? -4.749 1.332 -10.923 1.00 78.31 86 GLN A C 1
ATOM 667 O O . GLN A 1 86 ? -3.832 1.314 -11.735 1.00 78.31 86 GLN A O 1
ATOM 672 N N . GLY A 1 87 ? -5.683 0.378 -10.893 1.00 81.12 87 GLY A N 1
ATOM 673 C CA . GLY A 1 87 ? -5.590 -0.793 -11.759 1.00 81.12 87 GLY A CA 1
ATOM 674 C C . GLY A 1 87 ? -5.694 -0.462 -13.249 1.00 81.12 87 GLY A C 1
ATOM 675 O O . GLY A 1 87 ? -4.982 -1.045 -14.063 1.00 81.12 87 GLY A O 1
ATOM 676 N N . ALA A 1 88 ? -6.519 0.521 -13.616 1.00 85.94 88 ALA A N 1
ATOM 677 C CA . ALA A 1 88 ? -6.572 1.031 -14.982 1.00 85.94 88 ALA A CA 1
ATOM 678 C C . ALA A 1 88 ? -5.245 1.685 -15.396 1.00 85.94 88 ALA A C 1
ATOM 680 O O . ALA A 1 88 ? -4.784 1.461 -16.513 1.00 85.94 88 ALA A O 1
ATOM 681 N N . LEU A 1 89 ? -4.617 2.455 -14.503 1.00 85.75 89 LEU A N 1
ATOM 682 C CA . LEU A 1 89 ? -3.316 3.072 -14.750 1.00 85.75 89 LEU A CA 1
ATOM 683 C C . LEU A 1 89 ? -2.231 2.013 -14.993 1.00 85.75 89 LEU A C 1
ATOM 685 O O . LEU A 1 89 ? -1.498 2.120 -15.976 1.00 85.75 89 LEU A O 1
ATOM 689 N N . ASP A 1 90 ? -2.171 0.978 -14.154 1.00 82.94 90 ASP A N 1
ATOM 690 C CA . ASP A 1 90 ? -1.199 -0.114 -14.278 1.00 82.94 90 ASP A CA 1
ATOM 691 C C . ASP A 1 90 ? -1.363 -0.857 -15.614 1.00 82.94 90 ASP A C 1
ATOM 693 O O . ASP A 1 90 ? -0.389 -1.063 -16.340 1.00 82.94 90 ASP A O 1
ATOM 697 N N . ILE A 1 91 ? -2.606 -1.176 -15.997 1.00 88.25 91 ILE A N 1
ATOM 698 C CA . ILE A 1 91 ? -2.919 -1.845 -17.270 1.00 88.25 91 ILE A CA 1
ATOM 699 C C . ILE A 1 91 ? -2.549 -0.964 -18.470 1.00 88.25 91 ILE A C 1
ATOM 701 O O . ILE A 1 91 ? -1.973 -1.458 -19.440 1.00 88.25 91 ILE A O 1
ATOM 705 N N . VAL A 1 92 ? -2.863 0.334 -18.424 1.00 89.56 92 VAL A N 1
ATOM 706 C CA . VAL A 1 92 ? -2.534 1.272 -19.510 1.00 89.56 92 VAL A CA 1
ATOM 707 C C . VAL A 1 92 ? -1.022 1.389 -19.677 1.00 89.56 92 VAL A C 1
ATOM 709 O O . VAL A 1 92 ? -0.529 1.326 -20.802 1.00 89.56 92 VAL A O 1
ATOM 712 N N . ILE A 1 93 ? -0.272 1.508 -18.582 1.00 86.50 93 ILE A N 1
ATOM 713 C CA . ILE A 1 93 ? 1.190 1.602 -18.634 1.00 86.50 93 ILE A CA 1
ATOM 714 C C . ILE A 1 93 ? 1.794 0.293 -19.144 1.00 86.50 93 ILE A C 1
ATOM 716 O O . ILE A 1 93 ? 2.671 0.340 -20.007 1.00 86.50 93 ILE A O 1
ATOM 720 N N . ALA A 1 94 ? 1.287 -0.860 -18.696 1.00 88.50 94 ALA A N 1
ATOM 721 C CA . ALA A 1 94 ? 1.697 -2.163 -19.212 1.00 88.50 94 ALA A CA 1
ATOM 722 C C . ALA A 1 94 ? 1.484 -2.266 -20.730 1.00 88.50 94 ALA A C 1
ATOM 724 O O . ALA A 1 94 ? 2.385 -2.667 -21.466 1.00 88.50 94 ALA A O 1
ATOM 725 N N . ALA A 1 95 ? 0.312 -1.847 -21.215 1.00 89.56 95 ALA A N 1
ATOM 726 C CA . ALA A 1 95 ? 0.009 -1.841 -22.639 1.00 89.56 95 ALA A CA 1
ATOM 727 C C . ALA A 1 95 ? 0.960 -0.919 -23.418 1.00 89.56 95 ALA A C 1
ATOM 729 O O . ALA A 1 95 ? 1.476 -1.322 -24.458 1.00 89.56 95 ALA A O 1
ATOM 730 N N . ILE A 1 96 ? 1.247 0.282 -22.903 1.00 87.50 96 ILE A N 1
ATOM 731 C CA . ILE A 1 96 ? 2.169 1.235 -23.540 1.00 87.50 96 ILE A CA 1
ATOM 732 C C . ILE A 1 96 ? 3.565 0.623 -23.700 1.00 87.50 96 ILE A C 1
ATOM 734 O O . ILE A 1 96 ? 4.117 0.653 -24.800 1.00 87.50 96 ILE A O 1
ATOM 738 N N . ILE A 1 97 ? 4.132 0.041 -22.638 1.00 86.00 97 ILE A N 1
ATOM 739 C CA . ILE A 1 97 ? 5.499 -0.500 -22.701 1.00 86.00 97 ILE A CA 1
ATOM 740 C C . ILE A 1 97 ? 5.593 -1.757 -23.575 1.00 86.00 97 ILE A C 1
ATOM 742 O O . ILE A 1 97 ? 6.604 -1.953 -24.241 1.00 86.00 97 ILE A O 1
ATOM 746 N N . MET A 1 98 ? 4.544 -2.585 -23.620 1.00 84.50 98 MET A N 1
ATOM 747 C CA . MET A 1 98 ? 4.541 -3.831 -24.398 1.00 84.50 98 MET A CA 1
ATOM 748 C C . MET A 1 98 ? 4.255 -3.607 -25.888 1.00 84.50 98 MET A C 1
ATOM 750 O O . MET A 1 98 ? 4.807 -4.315 -26.728 1.00 84.50 98 MET A O 1
ATOM 754 N N . VAL A 1 99 ? 3.414 -2.626 -26.235 1.00 86.06 99 VAL A N 1
ATOM 755 C CA . VAL A 1 99 ? 3.095 -2.289 -27.636 1.00 86.06 99 VAL A CA 1
ATOM 756 C C . VAL A 1 99 ? 4.245 -1.533 -28.303 1.00 86.06 99 VAL A C 1
ATOM 758 O O . VAL A 1 99 ? 4.406 -1.625 -29.520 1.00 86.06 99 VAL A O 1
ATOM 761 N N . TRP A 1 100 ? 5.077 -0.829 -27.528 1.00 82.44 100 TRP A N 1
ATOM 762 C CA . TRP A 1 100 ? 6.261 -0.115 -28.014 1.00 82.44 100 TRP A CA 1
ATOM 763 C C . TRP A 1 100 ? 7.576 -0.763 -27.541 1.00 82.44 100 TRP A C 1
ATOM 765 O O . TRP A 1 100 ? 8.319 -0.167 -26.761 1.00 82.44 100 TRP A O 1
ATOM 775 N N . PRO A 1 101 ? 7.943 -1.950 -28.063 1.00 65.25 101 PRO A N 1
ATOM 776 C CA . PRO A 1 101 ? 9.172 -2.647 -27.678 1.00 65.25 101 PRO A CA 1
ATOM 777 C C . PRO A 1 101 ? 10.456 -1.933 -28.139 1.00 65.25 101 PRO A C 1
ATOM 779 O O . PRO A 1 101 ? 11.539 -2.247 -27.655 1.00 65.25 101 PRO A O 1
ATOM 782 N N . SER A 1 102 ? 10.353 -0.957 -29.050 1.00 71.81 102 SER A N 1
ATOM 783 C CA . SER A 1 102 ? 11.456 -0.078 -29.465 1.00 71.81 102 SER A CA 1
ATOM 784 C C . SER A 1 102 ? 11.634 1.147 -28.557 1.00 71.81 102 SER A C 1
ATOM 786 O O . SER A 1 102 ? 12.297 2.110 -28.948 1.00 71.81 102 SER A O 1
ATOM 788 N N . ILE A 1 103 ? 11.016 1.156 -27.372 1.00 77.81 103 ILE A N 1
ATOM 789 C CA . ILE A 1 103 ? 11.231 2.203 -26.375 1.00 77.81 103 ILE A CA 1
ATOM 790 C C . ILE A 1 103 ? 12.702 2.204 -25.952 1.00 77.81 103 ILE A C 1
ATOM 792 O O . ILE A 1 103 ? 13.308 1.154 -25.760 1.00 77.81 103 ILE A O 1
ATOM 796 N N . THR A 1 104 ? 13.308 3.381 -25.825 1.00 82.94 104 THR A N 1
ATOM 797 C CA . THR A 1 104 ? 14.682 3.476 -25.323 1.00 82.94 104 THR A CA 1
ATOM 798 C C . THR A 1 104 ? 14.707 3.171 -23.825 1.00 82.94 104 THR A C 1
ATOM 800 O O . THR A 1 104 ? 13.736 3.435 -23.116 1.00 82.94 104 THR A O 1
ATOM 803 N N . ALA A 1 105 ? 15.834 2.670 -23.307 1.00 80.19 105 ALA A N 1
ATOM 804 C CA . ALA A 1 105 ? 15.995 2.436 -21.866 1.00 80.19 105 ALA A CA 1
ATOM 805 C C . ALA A 1 105 ? 15.712 3.704 -21.035 1.00 80.19 105 ALA A C 1
ATOM 807 O O . ALA A 1 105 ? 15.149 3.625 -19.949 1.00 80.19 105 ALA A O 1
ATOM 808 N N . GLN A 1 106 ? 16.037 4.877 -21.589 1.00 83.31 106 GLN A N 1
ATOM 809 C CA . GLN A 1 106 ? 15.744 6.175 -20.987 1.00 83.31 106 GLN A CA 1
ATOM 810 C C . GLN A 1 106 ? 14.234 6.442 -20.904 1.00 83.31 106 GLN A C 1
ATOM 812 O O . GLN A 1 106 ? 13.726 6.833 -19.858 1.00 83.31 106 GLN A O 1
ATOM 817 N N . ALA A 1 107 ? 13.499 6.218 -21.995 1.00 84.25 107 ALA A N 1
ATOM 818 C CA . ALA A 1 107 ? 12.054 6.414 -22.008 1.00 84.25 107 ALA A CA 1
ATOM 819 C C . ALA A 1 107 ? 11.339 5.420 -21.078 1.00 84.25 107 ALA A C 1
ATOM 821 O O . ALA A 1 107 ? 10.450 5.828 -20.333 1.00 84.25 107 ALA A O 1
ATOM 822 N N . LEU A 1 108 ? 11.778 4.156 -21.045 1.00 84.56 108 LEU A N 1
ATOM 823 C CA . LEU A 1 108 ? 11.271 3.163 -20.095 1.00 84.56 108 LEU A CA 1
ATOM 824 C C . LEU A 1 108 ? 11.479 3.625 -18.649 1.00 84.56 108 LEU A C 1
ATOM 826 O O . LEU A 1 108 ? 10.552 3.572 -17.848 1.00 84.56 108 LEU A O 1
ATOM 830 N N . LEU A 1 109 ? 12.668 4.133 -18.329 1.00 85.44 109 LEU A N 1
ATOM 831 C CA . LEU A 1 109 ? 12.978 4.657 -17.005 1.00 85.44 109 LEU A CA 1
ATOM 832 C C . LEU A 1 109 ? 12.018 5.788 -16.606 1.00 85.44 109 LEU A C 1
ATOM 834 O O . LEU A 1 109 ? 11.478 5.761 -15.501 1.00 85.44 109 LEU A O 1
ATOM 838 N N . TYR A 1 110 ? 11.763 6.759 -17.489 1.00 86.19 110 TYR A N 1
ATOM 839 C CA . TYR A 1 110 ? 10.804 7.835 -17.207 1.00 86.19 110 TYR A CA 1
ATOM 840 C C . TYR A 1 110 ? 9.391 7.306 -16.965 1.00 86.19 110 TYR A C 1
ATOM 842 O O . TYR A 1 110 ? 8.730 7.750 -16.028 1.00 86.19 110 TYR A O 1
ATOM 850 N N . VAL A 1 111 ? 8.940 6.345 -17.776 1.00 85.81 111 VAL A N 1
ATOM 851 C CA . VAL A 1 111 ? 7.631 5.701 -17.598 1.00 85.81 111 VAL A CA 1
ATOM 852 C C . VAL A 1 111 ? 7.548 5.027 -16.230 1.00 85.81 111 VAL A C 1
ATOM 854 O O . VAL A 1 111 ? 6.580 5.246 -15.504 1.00 85.81 111 VAL A O 1
ATOM 857 N N . LEU A 1 112 ? 8.582 4.278 -15.838 1.00 84.69 112 LEU A N 1
ATOM 858 C CA . LEU A 1 112 ? 8.641 3.625 -14.532 1.00 84.69 112 LEU A CA 1
ATOM 859 C C . LEU A 1 112 ? 8.679 4.637 -13.379 1.00 84.69 112 LEU A C 1
ATOM 861 O O . LEU A 1 112 ? 8.030 4.416 -12.365 1.00 84.69 112 LEU A O 1
ATOM 865 N N . LEU A 1 113 ? 9.377 5.767 -13.516 1.00 87.31 113 LEU A N 1
ATOM 866 C CA . LEU A 1 113 ? 9.385 6.815 -12.488 1.00 87.31 113 LEU A CA 1
ATOM 867 C C . LEU A 1 113 ? 8.018 7.473 -12.318 1.00 87.31 113 LEU A C 1
ATOM 869 O O . LEU A 1 113 ? 7.560 7.643 -11.187 1.00 87.31 113 LEU A O 1
ATOM 873 N N . VAL A 1 114 ? 7.360 7.822 -13.425 1.00 85.75 114 VAL A N 1
ATOM 874 C CA . VAL A 1 114 ? 5.999 8.375 -13.396 1.00 85.75 114 VAL A CA 1
ATOM 875 C C . VAL A 1 114 ? 5.048 7.374 -12.748 1.00 85.75 114 VAL A C 1
ATOM 877 O O . VAL A 1 114 ? 4.268 7.752 -11.874 1.00 85.75 114 VAL A O 1
ATOM 880 N N . TRP A 1 115 ? 5.159 6.098 -13.116 1.00 85.00 115 TRP A N 1
ATOM 881 C CA . TRP A 1 115 ? 4.394 5.020 -12.507 1.00 85.00 115 TRP A CA 1
ATOM 882 C C . TRP A 1 115 ? 4.651 4.901 -11.000 1.00 85.00 115 TRP A C 1
ATOM 884 O O . TRP A 1 115 ? 3.700 4.912 -10.226 1.00 85.00 115 TRP A O 1
ATOM 894 N N . THR A 1 116 ? 5.909 4.874 -10.556 1.00 83.38 116 THR A N 1
ATOM 895 C CA . THR A 1 116 ? 6.270 4.771 -9.133 1.00 83.38 116 THR A CA 1
ATOM 896 C C . THR A 1 116 ? 5.733 5.943 -8.314 1.00 83.38 116 THR A C 1
ATOM 898 O O . THR A 1 116 ? 5.245 5.757 -7.198 1.00 83.38 116 THR A O 1
ATOM 901 N N . ILE A 1 117 ? 5.771 7.159 -8.862 1.00 83.00 117 ILE A N 1
ATOM 902 C CA . ILE A 1 117 ? 5.189 8.335 -8.205 1.00 83.00 117 ILE A CA 1
ATOM 903 C C . ILE A 1 117 ? 3.669 8.206 -8.148 1.00 83.00 117 ILE A C 1
ATOM 905 O O . ILE A 1 117 ? 3.081 8.449 -7.096 1.00 83.00 117 ILE A O 1
ATOM 909 N N . ALA A 1 118 ? 3.026 7.796 -9.241 1.00 80.94 118 ALA A N 1
ATOM 910 C CA . ALA A 1 118 ? 1.582 7.600 -9.272 1.00 80.94 118 ALA A CA 1
ATOM 911 C C . ALA A 1 118 ? 1.135 6.501 -8.292 1.00 80.94 118 ALA A C 1
ATOM 913 O O . ALA A 1 118 ? 0.171 6.694 -7.551 1.00 80.94 118 ALA A O 1
ATOM 914 N N . LEU A 1 119 ? 1.876 5.395 -8.194 1.00 78.69 119 LEU A N 1
ATOM 915 C CA . LEU A 1 119 ? 1.696 4.380 -7.158 1.00 78.69 119 LEU A CA 1
ATOM 916 C C . LEU A 1 119 ? 1.868 4.948 -5.750 1.00 78.69 119 LEU A C 1
ATOM 918 O O . LEU A 1 119 ? 1.097 4.637 -4.846 1.00 78.69 119 LEU A O 1
ATOM 922 N N . GLY A 1 120 ? 2.865 5.804 -5.549 1.00 77.94 120 GLY A N 1
ATOM 923 C CA . GLY A 1 120 ? 3.084 6.449 -4.266 1.00 77.94 120 GLY A CA 1
ATOM 924 C C . GLY A 1 120 ? 1.911 7.344 -3.858 1.00 77.94 120 GLY A C 1
ATOM 925 O O . GLY A 1 120 ? 1.385 7.226 -2.751 1.00 77.94 120 GLY A O 1
ATOM 926 N N . VAL A 1 121 ? 1.441 8.186 -4.779 1.00 80.00 121 VAL A N 1
ATOM 927 C CA . VAL A 1 121 ? 0.274 9.061 -4.584 1.00 80.00 121 VAL A CA 1
ATOM 928 C C . VAL A 1 121 ? -0.990 8.235 -4.344 1.00 80.00 121 VAL A C 1
ATOM 930 O O . VAL A 1 121 ? -1.766 8.543 -3.437 1.00 80.00 121 VAL A O 1
ATOM 933 N N . THR A 1 122 ? -1.182 7.151 -5.099 1.00 70.25 122 THR A N 1
ATOM 934 C CA . THR A 1 122 ? -2.320 6.242 -4.908 1.00 70.25 122 THR A CA 1
ATOM 935 C C . THR A 1 122 ? -2.294 5.528 -3.573 1.00 70.25 122 THR A C 1
ATOM 937 O O . THR A 1 122 ? -3.334 5.464 -2.916 1.00 70.25 122 THR A O 1
ATOM 940 N N . ALA A 1 123 ? -1.133 5.103 -3.097 1.00 72.69 123 ALA A N 1
ATOM 941 C CA . ALA A 1 123 ? -1.006 4.535 -1.768 1.00 72.69 123 ALA A CA 1
ATOM 942 C C . ALA A 1 123 ? -1.290 5.564 -0.659 1.00 72.69 123 ALA A C 1
ATOM 944 O O . ALA A 1 123 ? -1.978 5.230 0.302 1.00 72.69 123 ALA A O 1
ATOM 945 N N . ILE A 1 124 ? -0.856 6.823 -0.803 1.00 78.19 124 ILE A N 1
ATOM 946 C CA . ILE A 1 124 ? -1.160 7.891 0.171 1.00 78.19 124 ILE A CA 1
ATOM 947 C C . ILE A 1 124 ? -2.670 8.160 0.238 1.00 78.19 124 ILE A C 1
ATOM 949 O O . ILE A 1 124 ? -3.242 8.229 1.326 1.00 78.19 124 ILE A O 1
ATOM 953 N N . ILE A 1 125 ? -3.333 8.274 -0.916 1.00 75.19 125 ILE A N 1
ATOM 954 C CA . ILE A 1 125 ? -4.787 8.489 -0.982 1.00 75.19 125 ILE A CA 1
ATOM 955 C C . ILE A 1 125 ? -5.536 7.285 -0.397 1.00 75.19 125 ILE A C 1
ATOM 957 O O . ILE A 1 125 ? -6.467 7.457 0.390 1.00 75.19 125 ILE A O 1
ATOM 961 N N . GLY A 1 126 ? -5.109 6.062 -0.722 1.00 68.31 126 GLY A N 1
ATOM 962 C CA . GLY A 1 126 ? -5.696 4.852 -0.151 1.00 68.31 126 GLY A CA 1
ATOM 963 C C . GLY A 1 126 ? -5.467 4.733 1.360 1.00 68.31 126 GLY A C 1
ATOM 964 O O . GLY A 1 126 ? -6.368 4.302 2.075 1.00 68.31 126 GLY A O 1
ATOM 965 N N . ALA A 1 127 ? -4.332 5.209 1.877 1.00 70.38 127 ALA A N 1
ATOM 966 C CA . ALA A 1 127 ? -4.087 5.285 3.314 1.00 70.38 127 ALA A CA 1
ATOM 967 C C . ALA A 1 127 ? -5.042 6.267 4.014 1.00 70.38 127 ALA A C 1
ATOM 969 O O . ALA A 1 127 ? -5.533 5.967 5.100 1.00 70.38 127 ALA A O 1
ATOM 970 N N . ALA A 1 128 ? -5.368 7.402 3.385 1.00 73.38 128 ALA A N 1
ATOM 971 C CA . ALA A 1 128 ? -6.367 8.341 3.904 1.00 73.38 128 ALA A CA 1
ATOM 972 C C . ALA A 1 128 ? -7.788 7.740 3.919 1.00 73.38 128 ALA A C 1
ATOM 974 O O . ALA A 1 128 ? -8.565 7.989 4.847 1.00 73.38 128 ALA A O 1
ATOM 975 N N . ALA A 1 129 ? -8.119 6.907 2.927 1.00 67.44 129 ALA A N 1
ATOM 976 C CA . ALA A 1 129 ? -9.365 6.142 2.921 1.00 67.44 129 ALA A CA 1
ATOM 977 C C . ALA A 1 129 ? -9.393 5.098 4.056 1.00 67.44 129 ALA A C 1
ATOM 979 O O . ALA A 1 129 ? -10.374 5.022 4.792 1.00 67.44 129 ALA A O 1
ATOM 980 N N . LEU A 1 130 ? -8.294 4.365 4.275 1.00 65.25 130 LEU A N 1
ATOM 981 C CA . LEU A 1 130 ? -8.170 3.406 5.384 1.00 65.25 130 LEU A CA 1
ATOM 982 C C . LEU A 1 130 ? -8.239 4.078 6.762 1.00 65.25 130 LEU A C 1
ATOM 984 O O . LEU A 1 130 ? -8.864 3.546 7.679 1.00 65.25 130 LEU A O 1
ATOM 988 N N . LEU A 1 131 ? -7.642 5.266 6.899 1.00 67.62 131 LEU A N 1
ATOM 989 C CA . LEU A 1 131 ? -7.709 6.066 8.122 1.00 67.62 131 LEU A CA 1
ATOM 990 C C . LEU A 1 131 ? -9.160 6.438 8.457 1.00 67.62 131 LEU A C 1
ATOM 992 O O . LEU A 1 131 ? -9.568 6.371 9.616 1.00 67.62 131 LEU A O 1
ATOM 996 N N . SER A 1 132 ? -9.954 6.770 7.435 1.00 64.19 132 SER A N 1
ATOM 997 C CA . SER A 1 132 ? -11.381 7.079 7.588 1.00 64.19 132 SER A CA 1
ATOM 998 C C . SER A 1 132 ? -12.191 5.858 8.047 1.00 64.19 132 SER A C 1
ATOM 1000 O O . SER A 1 132 ? -13.160 6.012 8.788 1.00 64.19 132 SER A O 1
ATOM 1002 N N . ASN A 1 133 ? -11.753 4.648 7.686 1.00 62.06 133 ASN A N 1
ATOM 1003 C CA . ASN A 1 133 ? -12.394 3.383 8.061 1.00 62.06 133 ASN A CA 1
ATOM 1004 C C . ASN A 1 133 ? -11.858 2.797 9.386 1.00 62.06 133 ASN A C 1
ATOM 1006 O O . ASN A 1 133 ? -12.255 1.698 9.767 1.00 62.06 133 ASN A O 1
ATOM 1010 N N . LYS A 1 134 ? -10.986 3.526 10.108 1.00 61.66 134 LYS A N 1
ATOM 1011 C CA . LYS A 1 134 ? -10.295 3.081 11.341 1.00 61.66 134 LYS A CA 1
ATOM 1012 C C . LYS A 1 134 ? -9.542 1.757 11.184 1.00 61.66 134 LYS A C 1
ATOM 1014 O O . LYS A 1 134 ? -9.376 1.013 12.150 1.00 61.66 134 LYS A O 1
ATOM 1019 N N . ASP A 1 135 ? -9.083 1.475 9.973 1.00 62.28 135 ASP A N 1
ATOM 1020 C CA . ASP A 1 135 ? -8.388 0.236 9.670 1.00 62.28 135 ASP A CA 1
ATOM 1021 C C . ASP A 1 135 ? -6.929 0.313 10.138 1.00 62.28 135 ASP A C 1
ATOM 1023 O O . ASP A 1 135 ? -6.262 1.339 9.988 1.00 62.28 135 ASP A O 1
ATOM 1027 N N . LEU A 1 136 ? -6.397 -0.772 10.698 1.00 58.88 136 LEU A N 1
ATOM 1028 C CA . LEU A 1 136 ? -5.071 -0.768 11.332 1.00 58.88 136 LEU A CA 1
ATOM 1029 C C . LEU A 1 136 ? -3.903 -0.745 10.329 1.00 58.88 136 LEU A C 1
ATOM 1031 O O . LEU A 1 136 ? -2.762 -0.489 10.709 1.00 58.88 136 LEU A O 1
ATOM 1035 N N . GLY A 1 137 ? -4.177 -0.991 9.046 1.00 64.56 137 GLY A N 1
ATOM 1036 C CA . GLY A 1 137 ? -3.172 -1.007 7.978 1.00 64.56 137 GLY A CA 1
ATOM 1037 C C . GLY A 1 137 ? -2.750 0.371 7.453 1.00 64.56 137 GLY A C 1
ATOM 1038 O O . GLY A 1 137 ? -1.786 0.455 6.688 1.00 64.56 137 GLY A O 1
ATOM 1039 N N . TRP A 1 138 ? -3.430 1.454 7.851 1.00 68.06 138 TRP A N 1
ATOM 1040 C CA . TRP A 1 138 ? -3.216 2.790 7.276 1.00 68.06 138 TRP A CA 1
ATOM 1041 C C . TRP A 1 138 ? -1.767 3.322 7.372 1.00 68.06 138 TRP A C 1
ATOM 1043 O O . TRP A 1 138 ? -1.302 3.883 6.374 1.00 68.06 138 TRP A O 1
ATOM 1053 N N . PRO A 1 139 ? -1.000 3.136 8.477 1.00 69.62 139 PRO A N 1
ATOM 1054 C CA . PRO A 1 139 ? 0.340 3.719 8.589 1.00 69.62 139 PRO A CA 1
ATOM 1055 C C . PRO A 1 139 ? 1.322 3.075 7.611 1.00 69.62 139 PRO A C 1
ATOM 1057 O O . PRO A 1 139 ? 2.186 3.747 7.053 1.00 69.62 139 PRO A O 1
ATOM 1060 N N . TRP A 1 140 ? 1.167 1.773 7.370 1.00 68.38 140 TRP A N 1
ATOM 1061 C CA . TRP A 1 140 ? 2.026 1.022 6.463 1.00 68.38 140 TRP A CA 1
ATOM 1062 C C . TRP A 1 140 ? 1.792 1.398 5.004 1.00 68.38 140 TRP A C 1
ATOM 1064 O O . TRP A 1 140 ? 2.747 1.580 4.250 1.00 68.38 140 TRP A O 1
ATOM 1074 N N . MET A 1 141 ? 0.528 1.567 4.615 1.00 69.38 141 MET A N 1
ATOM 1075 C CA . MET A 1 141 ? 0.171 2.008 3.269 1.00 69.38 141 MET A CA 1
ATOM 1076 C C . MET A 1 141 ? 0.652 3.444 3.009 1.00 69.38 141 MET A C 1
ATOM 1078 O O . MET A 1 141 ? 1.166 3.740 1.930 1.00 69.38 141 MET A O 1
ATOM 1082 N N . LEU A 1 142 ? 0.579 4.315 4.024 1.00 74.44 142 LEU A N 1
ATOM 1083 C CA . LEU A 1 142 ? 1.120 5.670 3.948 1.00 74.44 142 LEU A CA 1
ATOM 1084 C C . LEU A 1 142 ? 2.648 5.666 3.836 1.00 74.44 142 LEU A C 1
ATOM 1086 O O . LEU A 1 142 ? 3.189 6.363 2.981 1.00 74.44 142 LEU A O 1
ATOM 1090 N N . ALA A 1 143 ? 3.345 4.863 4.645 1.00 72.06 143 ALA A N 1
ATOM 1091 C CA . ALA A 1 143 ? 4.798 4.726 4.573 1.00 72.06 143 ALA A CA 1
ATOM 1092 C C . ALA A 1 143 ? 5.245 4.242 3.186 1.00 72.06 143 ALA A C 1
ATOM 1094 O O . ALA A 1 143 ? 6.125 4.852 2.580 1.00 72.06 143 ALA A O 1
ATOM 1095 N N . PHE A 1 144 ? 4.589 3.209 2.647 1.00 77.06 144 PHE A N 1
ATOM 1096 C CA . PHE A 1 144 ? 4.836 2.721 1.290 1.00 77.06 144 PHE A CA 1
ATOM 1097 C C . PHE A 1 144 ? 4.658 3.836 0.249 1.00 77.06 144 PHE A C 1
ATOM 1099 O O . PHE A 1 144 ? 5.506 4.021 -0.630 1.00 77.06 144 PHE A O 1
ATOM 1106 N N . GLY A 1 145 ? 3.572 4.601 0.364 1.00 77.50 145 GLY A N 1
ATOM 1107 C CA . GLY A 1 145 ? 3.266 5.679 -0.564 1.00 77.50 145 GLY A CA 1
ATOM 1108 C C . GLY A 1 145 ? 4.289 6.810 -0.524 1.00 77.50 145 GLY A C 1
ATOM 1109 O O . GLY A 1 145 ? 4.836 7.188 -1.558 1.00 77.50 145 GLY A O 1
ATOM 1110 N N . VAL A 1 146 ? 4.618 7.291 0.675 1.00 76.25 146 VAL A N 1
ATOM 1111 C CA . VAL A 1 146 ? 5.611 8.354 0.881 1.00 76.25 146 VAL A CA 1
ATOM 1112 C C . VAL A 1 146 ? 6.990 7.925 0.382 1.00 76.25 146 VAL A C 1
ATOM 1114 O O . VAL A 1 146 ? 7.615 8.681 -0.359 1.00 76.25 146 VAL A O 1
ATOM 1117 N N . LEU A 1 147 ? 7.452 6.712 0.713 1.00 80.56 147 LEU A N 1
ATOM 1118 C CA . LEU A 1 147 ? 8.741 6.199 0.229 1.00 80.56 147 LEU A CA 1
ATOM 1119 C C . LEU A 1 147 ? 8.789 6.142 -1.300 1.00 80.56 147 LEU A C 1
ATOM 1121 O O . LEU A 1 147 ? 9.794 6.526 -1.893 1.00 80.56 147 LEU A O 1
ATOM 1125 N N . SER A 1 148 ? 7.699 5.711 -1.937 1.00 77.56 148 SER A N 1
ATOM 1126 C CA . SER A 1 148 ? 7.616 5.600 -3.397 1.00 77.56 148 SER A CA 1
ATOM 1127 C C . SER A 1 148 ? 7.632 6.966 -4.083 1.00 77.56 148 SER A C 1
ATOM 1129 O O . SER A 1 148 ? 8.395 7.164 -5.030 1.00 77.56 148 SER A O 1
ATOM 1131 N N . VAL A 1 149 ? 6.866 7.941 -3.574 1.00 81.00 149 VAL A N 1
ATOM 1132 C CA . VAL A 1 149 ? 6.888 9.317 -4.101 1.00 81.00 149 VAL A CA 1
ATOM 1133 C C . VAL A 1 149 ? 8.268 9.942 -3.925 1.00 81.00 149 VAL A C 1
ATOM 1135 O O . VAL A 1 149 ? 8.802 10.506 -4.877 1.00 81.00 149 VAL A O 1
ATOM 1138 N N . LEU A 1 150 ? 8.860 9.832 -2.731 1.00 85.00 150 LEU A N 1
ATOM 1139 C CA . LEU A 1 150 ? 10.180 10.397 -2.453 1.00 85.00 150 LEU A CA 1
ATOM 1140 C C . LEU A 1 150 ? 11.249 9.769 -3.339 1.00 85.00 150 LEU A C 1
ATOM 1142 O O . LEU A 1 150 ? 12.049 10.496 -3.919 1.00 85.00 150 LEU A O 1
ATOM 1146 N N . PHE A 1 151 ? 11.242 8.445 -3.489 1.00 85.06 151 PHE A N 1
ATOM 1147 C CA . PHE A 1 151 ? 12.167 7.751 -4.375 1.00 85.06 151 PHE A CA 1
ATOM 1148 C C . PHE A 1 151 ? 12.048 8.267 -5.813 1.00 85.06 151 PHE A C 1
ATOM 1150 O O . PHE A 1 151 ? 13.039 8.723 -6.382 1.00 85.06 151 PHE A O 1
ATOM 1157 N N . GLY A 1 152 ? 10.835 8.279 -6.376 1.00 83.94 152 GLY A N 1
ATOM 1158 C CA . GLY A 1 152 ? 10.615 8.755 -7.740 1.00 83.94 152 GLY A CA 1
ATOM 1159 C C . GLY A 1 152 ? 11.019 10.221 -7.931 1.00 83.94 152 GLY A C 1
ATOM 1160 O O . GLY A 1 152 ? 11.701 10.556 -8.899 1.00 83.94 152 GLY A O 1
ATOM 1161 N N . ALA A 1 153 ? 10.668 11.090 -6.980 1.00 85.88 153 ALA A N 1
ATOM 1162 C CA . ALA A 1 153 ? 11.004 12.510 -7.021 1.00 85.88 153 ALA A CA 1
ATOM 1163 C C . ALA A 1 153 ? 12.515 12.766 -6.891 1.00 85.88 153 ALA A C 1
ATOM 1165 O O . ALA A 1 153 ? 13.058 13.582 -7.633 1.00 85.88 153 ALA A O 1
ATOM 1166 N N . ILE A 1 154 ? 13.210 12.060 -5.991 1.00 83.94 154 ILE A N 1
ATOM 1167 C CA . ILE A 1 154 ? 14.664 12.184 -5.804 1.00 83.94 154 ILE A CA 1
ATOM 1168 C C . ILE A 1 154 ? 15.405 11.742 -7.066 1.00 83.94 154 ILE A C 1
ATOM 1170 O O . ILE A 1 154 ? 16.341 12.423 -7.490 1.00 83.94 154 ILE A O 1
ATOM 1174 N N . VAL A 1 155 ? 14.989 10.629 -7.678 1.00 84.12 155 VAL A N 1
ATOM 1175 C CA . VAL A 1 155 ? 15.615 10.130 -8.909 1.00 84.12 155 VAL A CA 1
ATOM 1176 C C . VAL A 1 155 ? 15.384 11.102 -10.071 1.00 84.12 155 VAL A C 1
ATOM 1178 O O . VAL A 1 155 ? 16.329 11.395 -10.798 1.00 84.12 155 VAL A O 1
ATOM 1181 N N . LEU A 1 156 ? 14.181 11.675 -10.209 1.00 85.44 156 LEU A N 1
ATOM 1182 C CA . LEU A 1 156 ? 13.917 12.719 -11.209 1.00 85.44 156 LEU A CA 1
ATOM 1183 C C . LEU A 1 156 ? 14.750 13.987 -10.967 1.00 85.44 156 LEU A C 1
ATOM 1185 O O . LEU A 1 156 ? 15.299 14.544 -11.914 1.00 85.44 156 LEU A O 1
ATOM 1189 N N . ALA A 1 157 ? 14.859 14.439 -9.715 1.00 84.81 157 ALA A N 1
ATOM 1190 C CA . ALA A 1 157 ? 15.544 15.682 -9.361 1.00 84.81 157 ALA A CA 1
ATOM 1191 C C . ALA A 1 157 ? 17.072 15.604 -9.517 1.00 84.81 157 ALA A C 1
ATOM 1193 O O . ALA A 1 157 ? 17.705 16.604 -9.845 1.00 84.81 157 ALA A O 1
ATOM 1194 N N . ARG A 1 158 ? 17.673 14.428 -9.290 1.00 82.38 158 ARG A N 1
ATOM 1195 C CA . ARG A 1 158 ? 19.117 14.197 -9.484 1.00 82.38 158 ARG A CA 1
ATOM 1196 C C . ARG A 1 158 ? 19.534 14.270 -10.958 1.00 82.38 158 ARG A C 1
ATOM 1198 O O . ARG A 1 158 ? 20.692 14.573 -11.229 1.00 82.38 158 ARG A O 1
ATOM 1205 N N . GLY A 1 159 ? 18.611 14.013 -11.887 1.00 67.50 159 GLY A N 1
ATOM 1206 C CA . GLY A 1 159 ? 18.917 13.873 -13.310 1.00 67.50 159 GLY A CA 1
ATOM 1207 C C . GLY A 1 159 ? 19.738 12.612 -13.624 1.00 67.50 159 GLY A C 1
ATOM 1208 O O . GLY A 1 159 ? 20.232 11.919 -12.737 1.00 67.50 159 GLY A O 1
ATOM 1209 N N . PHE A 1 160 ? 19.878 12.301 -14.914 1.00 68.88 160 PHE A N 1
ATOM 1210 C CA . PHE A 1 160 ? 20.465 11.040 -15.408 1.00 68.88 160 PHE A CA 1
ATOM 1211 C C . PHE A 1 160 ? 21.918 11.176 -15.894 1.00 68.88 160 PHE A C 1
ATOM 1213 O O . PHE A 1 160 ? 22.417 10.265 -16.542 1.00 68.88 160 PHE A O 1
ATOM 1220 N N . GLY A 1 161 ? 22.562 12.313 -15.592 1.00 61.47 161 GLY A N 1
ATOM 1221 C CA . GLY A 1 161 ? 23.726 12.901 -16.279 1.00 61.47 161 GLY A CA 1
ATOM 1222 C C . GLY A 1 161 ? 24.716 11.944 -16.947 1.00 61.47 161 GLY A C 1
ATOM 1223 O O . GLY A 1 161 ? 24.929 12.071 -18.146 1.00 61.47 161 GLY A O 1
ATOM 1224 N N . ASP A 1 162 ? 25.264 10.978 -16.205 1.00 63.25 162 ASP A N 1
ATOM 1225 C CA . ASP A 1 162 ? 26.380 10.146 -16.688 1.00 63.25 162 ASP A CA 1
ATOM 1226 C C . ASP A 1 162 ? 26.136 8.632 -16.590 1.00 63.25 162 ASP A C 1
ATOM 1228 O O . ASP A 1 162 ? 26.983 7.833 -16.992 1.00 63.25 162 ASP A O 1
ATOM 1232 N N . PHE A 1 163 ? 24.995 8.203 -16.044 1.00 73.31 163 PHE A N 1
ATOM 1233 C CA . PHE A 1 163 ? 24.759 6.783 -15.793 1.00 73.31 163 PHE A CA 1
ATOM 1234 C C . PHE A 1 163 ? 23.950 6.125 -16.916 1.00 73.31 163 PHE A C 1
ATOM 1236 O O . PHE A 1 163 ? 22.946 6.685 -17.365 1.00 73.31 163 PHE A O 1
ATOM 1243 N N . PRO A 1 164 ? 24.303 4.894 -17.334 1.00 81.69 164 PRO A N 1
ATOM 1244 C CA . PRO A 1 164 ? 23.490 4.147 -18.282 1.00 81.69 164 PRO A CA 1
ATOM 1245 C C . PRO A 1 164 ? 22.085 3.923 -17.712 1.00 81.69 164 PRO A C 1
ATOM 1247 O O . PRO A 1 164 ? 21.929 3.319 -16.649 1.00 81.69 164 PRO A O 1
ATOM 1250 N N . ALA A 1 165 ? 21.053 4.354 -18.443 1.00 80.00 165 ALA A N 1
ATOM 1251 C CA . ALA A 1 165 ? 19.650 4.187 -18.047 1.00 80.00 165 ALA A CA 1
ATOM 1252 C C . ALA A 1 165 ? 19.314 2.733 -17.675 1.00 80.00 165 ALA A C 1
ATOM 1254 O O . ALA A 1 165 ? 18.565 2.469 -16.740 1.00 80.00 165 ALA A O 1
ATOM 1255 N N . LEU A 1 166 ? 19.934 1.785 -18.379 1.00 80.12 166 LEU A N 1
ATOM 1256 C CA . LEU A 1 166 ? 19.771 0.358 -18.147 1.00 80.12 166 LEU A CA 1
ATOM 1257 C C . LEU A 1 166 ? 20.233 -0.066 -16.745 1.00 80.12 166 LEU A C 1
ATOM 1259 O O . LEU A 1 166 ? 19.519 -0.797 -16.072 1.00 80.12 166 LEU A O 1
ATOM 1263 N N . THR A 1 167 ? 21.371 0.452 -16.275 1.00 82.50 167 THR A N 1
ATOM 1264 C CA . THR A 1 167 ? 21.900 0.196 -14.926 1.00 82.50 167 THR A CA 1
ATOM 1265 C C . THR A 1 167 ? 21.004 0.794 -13.844 1.00 82.50 167 THR A C 1
ATOM 1267 O O . THR A 1 167 ? 20.822 0.197 -12.783 1.00 82.50 167 THR A O 1
ATOM 1270 N N . LEU A 1 168 ? 20.415 1.966 -14.104 1.00 82.00 168 LEU A N 1
ATOM 1271 C CA . LEU A 1 168 ? 19.461 2.582 -13.180 1.00 82.00 168 LEU A CA 1
ATOM 1272 C C . LEU A 1 168 ? 18.201 1.724 -13.038 1.00 82.00 168 LEU A C 1
ATOM 1274 O O . LEU A 1 168 ? 17.727 1.513 -11.922 1.00 82.00 168 LEU A O 1
ATOM 1278 N N . VAL A 1 169 ? 17.680 1.208 -14.153 1.00 79.88 169 VAL A N 1
ATOM 1279 C CA . VAL A 1 169 ? 16.493 0.345 -14.142 1.00 79.88 169 VAL A CA 1
ATOM 1280 C C . VAL A 1 169 ? 16.780 -1.002 -13.470 1.00 79.88 169 VAL A C 1
ATOM 1282 O O . VAL A 1 169 ? 15.967 -1.466 -12.678 1.00 79.88 169 VAL A O 1
ATOM 1285 N N . THR A 1 170 ? 17.926 -1.632 -13.724 1.00 82.88 170 THR A N 1
ATOM 1286 C CA . THR A 1 170 ? 18.222 -2.959 -13.156 1.00 82.88 170 THR A CA 1
ATOM 1287 C C . THR A 1 170 ? 18.612 -2.891 -11.683 1.00 82.88 170 THR A C 1
ATOM 1289 O O . THR A 1 170 ? 18.018 -3.572 -10.851 1.00 82.88 170 THR A O 1
ATOM 1292 N N . ILE A 1 171 ? 19.582 -2.045 -11.329 1.00 81.56 171 ILE A N 1
ATOM 1293 C CA . ILE A 1 171 ? 20.141 -2.020 -9.973 1.00 81.56 171 ILE A CA 1
ATOM 1294 C C . ILE A 1 171 ? 19.275 -1.173 -9.050 1.00 81.56 171 ILE A C 1
ATOM 1296 O O . ILE A 1 171 ? 18.810 -1.659 -8.023 1.00 81.56 171 ILE A O 1
ATOM 1300 N N . ILE A 1 172 ? 19.054 0.099 -9.387 1.00 82.62 172 ILE A N 1
ATOM 1301 C CA . ILE A 1 172 ? 18.390 1.027 -8.460 1.00 82.62 172 ILE A CA 1
ATOM 1302 C C . ILE A 1 172 ? 16.911 0.670 -8.333 1.00 82.62 172 ILE A C 1
ATOM 1304 O O . ILE A 1 172 ? 16.395 0.565 -7.220 1.00 82.62 172 ILE A O 1
ATOM 1308 N N . PHE A 1 173 ? 16.238 0.435 -9.459 1.00 83.19 173 PHE A N 1
ATOM 1309 C CA . PHE A 1 173 ? 14.844 -0.001 -9.450 1.00 83.19 173 PHE A CA 1
ATOM 1310 C C . PHE A 1 173 ? 14.680 -1.421 -8.896 1.00 83.19 173 PHE A C 1
ATOM 1312 O O . PHE A 1 173 ? 13.695 -1.676 -8.205 1.00 83.19 173 PHE A O 1
ATOM 1319 N N . GLY A 1 174 ? 15.651 -2.316 -9.114 1.00 81.56 174 GLY A N 1
ATOM 1320 C CA . GLY A 1 174 ? 15.670 -3.646 -8.499 1.00 81.56 174 GLY A CA 1
ATOM 1321 C C . GLY A 1 174 ? 15.762 -3.588 -6.971 1.00 81.56 174 GLY A C 1
ATOM 1322 O O . GLY A 1 174 ? 14.951 -4.204 -6.279 1.00 81.56 174 GLY A O 1
ATOM 1323 N N . ILE A 1 175 ? 16.678 -2.772 -6.432 1.00 79.25 175 ILE A N 1
ATOM 1324 C CA . ILE A 1 175 ? 16.803 -2.529 -4.985 1.00 79.25 175 ILE A CA 1
ATOM 1325 C C . ILE A 1 175 ? 15.522 -1.902 -4.436 1.00 79.25 175 ILE A C 1
ATOM 1327 O O . ILE A 1 175 ? 15.013 -2.356 -3.412 1.00 79.25 175 ILE A O 1
ATOM 1331 N N . TYR A 1 176 ? 14.980 -0.886 -5.111 1.00 83.31 176 TYR A N 1
ATOM 1332 C CA . TYR A 1 176 ? 13.712 -0.270 -4.724 1.00 83.31 176 TYR A CA 1
ATOM 1333 C C . TYR A 1 176 ? 12.589 -1.314 -4.655 1.00 83.31 176 TYR A C 1
ATOM 1335 O O . TYR A 1 176 ? 11.941 -1.435 -3.616 1.00 83.31 176 TYR A O 1
ATOM 1343 N N . ALA A 1 177 ? 12.402 -2.119 -5.704 1.00 78.31 177 ALA A N 1
ATOM 1344 C CA . ALA A 1 177 ? 11.376 -3.158 -5.742 1.00 78.31 177 ALA A CA 1
ATOM 1345 C C . ALA A 1 177 ? 11.562 -4.186 -4.614 1.00 78.31 177 ALA A C 1
ATOM 1347 O O . ALA A 1 177 ? 10.599 -4.515 -3.922 1.00 78.31 177 ALA A O 1
ATOM 1348 N N . ALA A 1 178 ? 12.797 -4.622 -4.350 1.00 74.69 178 ALA A N 1
ATOM 1349 C CA . ALA A 1 178 ? 13.098 -5.544 -3.259 1.00 74.69 178 ALA A CA 1
ATOM 1350 C C . ALA A 1 178 ? 12.771 -4.944 -1.880 1.00 74.69 178 ALA A C 1
ATOM 1352 O O . ALA A 1 178 ? 12.079 -5.578 -1.082 1.00 74.69 178 ALA A O 1
ATOM 1353 N N . VAL A 1 179 ? 13.212 -3.712 -1.605 1.00 75.12 179 VAL A N 1
ATOM 13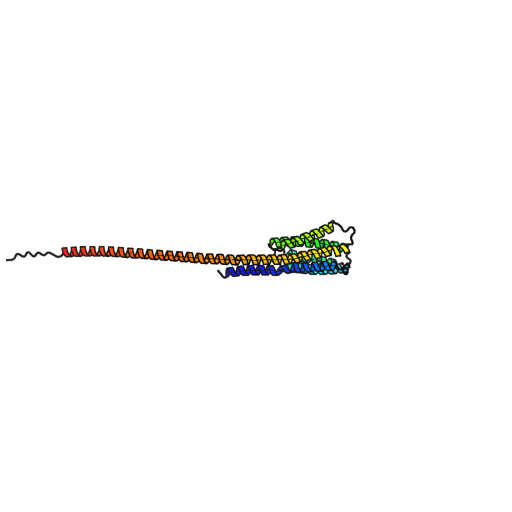54 C CA . VAL A 1 179 ? 12.955 -3.019 -0.330 1.00 75.12 179 VAL A CA 1
ATOM 1355 C C . VAL A 1 179 ? 11.458 -2.813 -0.120 1.00 75.12 179 VAL A C 1
ATOM 1357 O O . VAL A 1 179 ? 10.930 -3.162 0.936 1.00 75.12 179 VAL A O 1
ATOM 1360 N N . MET A 1 180 ? 10.751 -2.300 -1.127 1.00 72.94 180 MET A N 1
ATOM 1361 C CA . MET A 1 180 ? 9.309 -2.075 -1.033 1.00 72.94 180 MET A CA 1
ATOM 1362 C C . MET A 1 180 ? 8.531 -3.387 -0.901 1.00 72.94 180 MET A C 1
ATOM 1364 O O . MET A 1 180 ? 7.539 -3.443 -0.172 1.00 72.94 180 MET A O 1
ATOM 1368 N N . GLY A 1 181 ? 9.005 -4.454 -1.547 1.00 68.75 181 GLY A N 1
ATOM 1369 C CA . GLY A 1 181 ? 8.461 -5.795 -1.388 1.00 68.75 181 GLY A CA 1
ATOM 1370 C C . GLY A 1 181 ? 8.586 -6.310 0.048 1.00 68.75 181 GLY A C 1
ATOM 1371 O O . GLY A 1 181 ? 7.606 -6.792 0.617 1.00 68.75 181 GLY A O 1
ATOM 1372 N N . VAL A 1 182 ? 9.745 -6.123 0.685 1.00 71.62 182 VAL A N 1
ATOM 1373 C CA . VAL A 1 182 ? 9.944 -6.467 2.104 1.00 71.62 182 VAL A CA 1
ATOM 1374 C C . VAL A 1 182 ? 9.038 -5.633 3.012 1.00 71.62 182 VAL A C 1
ATOM 1376 O O . VAL A 1 182 ? 8.396 -6.193 3.900 1.00 71.62 182 VAL A O 1
ATOM 1379 N N . VAL A 1 183 ? 8.925 -4.320 2.777 1.00 69.62 183 VAL A N 1
ATOM 1380 C CA . VAL A 1 183 ? 8.033 -3.434 3.552 1.00 69.62 183 VAL A CA 1
ATOM 1381 C C . VAL A 1 183 ? 6.579 -3.917 3.488 1.00 69.62 183 VAL A C 1
ATOM 1383 O O . VAL A 1 183 ? 5.903 -3.966 4.514 1.00 69.62 183 VAL A O 1
ATOM 1386 N N . GLN A 1 184 ? 6.109 -4.334 2.311 1.00 65.62 184 GLN A N 1
ATOM 1387 C CA . GLN A 1 184 ? 4.763 -4.890 2.115 1.00 65.62 184 GLN A CA 1
ATOM 1388 C C . GLN A 1 184 ? 4.560 -6.224 2.852 1.00 65.62 184 GLN A C 1
ATOM 1390 O O . GLN A 1 184 ? 3.526 -6.435 3.487 1.00 65.62 184 GLN A O 1
ATOM 1395 N N . ILE A 1 185 ? 5.559 -7.111 2.833 1.00 70.31 185 ILE A N 1
ATOM 1396 C CA . ILE A 1 185 ? 5.504 -8.385 3.565 1.00 70.31 185 ILE A CA 1
ATOM 1397 C C . ILE A 1 185 ? 5.426 -8.130 5.077 1.00 70.31 185 ILE A C 1
ATOM 1399 O O . ILE A 1 185 ? 4.565 -8.692 5.756 1.00 70.31 185 ILE A O 1
ATOM 1403 N N . VAL A 1 186 ? 6.286 -7.256 5.610 1.00 69.81 186 VAL A N 1
ATOM 1404 C CA . VAL A 1 186 ? 6.285 -6.887 7.037 1.00 69.81 186 VAL A CA 1
ATOM 1405 C C . VAL A 1 186 ? 4.957 -6.242 7.431 1.00 69.81 186 VAL A C 1
ATOM 1407 O O . VAL A 1 186 ? 4.392 -6.591 8.469 1.00 69.81 186 VAL A O 1
ATOM 1410 N N . SER A 1 187 ? 4.421 -5.362 6.584 1.00 63.56 187 SER A N 1
ATOM 1411 C CA . SER A 1 187 ? 3.103 -4.758 6.780 1.00 63.56 187 SER A CA 1
ATOM 1412 C C . SER A 1 187 ? 2.005 -5.816 6.922 1.00 63.56 187 SER A C 1
ATOM 1414 O O . SER A 1 187 ? 1.226 -5.761 7.877 1.00 63.56 187 SER A O 1
ATOM 1416 N N . ALA A 1 188 ? 1.983 -6.824 6.044 1.00 64.19 188 ALA A N 1
ATOM 1417 C CA . ALA A 1 188 ? 0.990 -7.895 6.094 1.00 64.19 188 ALA A CA 1
ATOM 1418 C C . ALA A 1 188 ? 1.033 -8.673 7.424 1.00 64.19 188 ALA A C 1
ATOM 1420 O O . ALA A 1 188 ? -0.011 -8.981 8.007 1.00 64.19 188 ALA A O 1
ATOM 1421 N N . PHE A 1 189 ? 2.232 -8.950 7.947 1.00 64.75 189 PHE A N 1
ATOM 1422 C CA . PHE A 1 189 ? 2.387 -9.613 9.245 1.00 64.75 189 PHE A CA 1
ATOM 1423 C C . PHE A 1 189 ? 2.033 -8.705 10.431 1.00 64.75 189 PHE A C 1
ATOM 1425 O O . PHE A 1 189 ? 1.410 -9.178 11.381 1.00 64.75 189 PHE A O 1
ATOM 1432 N N . SER A 1 190 ? 2.361 -7.412 10.365 1.00 63.03 190 SER A N 1
ATOM 1433 C CA . SER A 1 190 ? 2.055 -6.432 11.418 1.00 63.03 190 SER A CA 1
ATOM 1434 C C . SER A 1 190 ? 0.550 -6.182 11.584 1.00 63.03 190 SER A C 1
ATOM 1436 O O . SER A 1 190 ? 0.059 -6.046 12.708 1.00 63.03 190 SER A O 1
ATOM 1438 N N . VAL A 1 191 ? -0.214 -6.188 10.488 1.00 59.47 191 VAL A N 1
ATOM 1439 C CA . VAL A 1 191 ? -1.682 -6.099 10.554 1.00 59.47 191 VAL A CA 1
ATOM 1440 C C . VAL A 1 191 ? -2.262 -7.346 11.228 1.00 59.47 191 VAL A C 1
ATOM 1442 O O . VAL A 1 191 ? -3.136 -7.241 12.089 1.00 59.47 191 VAL A O 1
ATOM 1445 N N . ARG A 1 192 ? -1.730 -8.533 10.907 1.00 60.88 192 ARG A N 1
ATOM 1446 C CA . ARG A 1 192 ? -2.178 -9.798 11.504 1.00 60.88 192 ARG A CA 1
ATOM 1447 C C . ARG A 1 192 ? -1.847 -9.907 12.994 1.00 60.88 192 ARG A C 1
ATOM 1449 O O . ARG A 1 192 ? -2.666 -10.440 13.740 1.00 60.88 192 ARG A O 1
ATOM 1456 N N . SER A 1 193 ? -0.675 -9.441 13.432 1.00 61.44 193 SER A N 1
ATOM 1457 C CA . SER A 1 193 ? -0.298 -9.492 14.851 1.00 61.44 193 SER A CA 1
ATOM 1458 C C . SER A 1 193 ? -1.197 -8.591 15.687 1.00 61.44 193 SER A C 1
ATOM 1460 O O . SER A 1 193 ? -1.794 -9.050 16.654 1.00 61.44 193 SER A O 1
ATOM 1462 N N . THR A 1 194 ? -1.391 -7.347 15.247 1.00 60.94 194 THR A N 1
ATOM 1463 C CA . THR A 1 194 ? -2.180 -6.374 16.008 1.00 60.94 194 THR A CA 1
ATOM 1464 C C . THR A 1 194 ? -3.657 -6.767 16.081 1.00 60.94 194 THR A C 1
ATOM 1466 O O . THR A 1 194 ? -4.303 -6.569 17.106 1.00 60.94 194 THR A O 1
ATOM 1469 N N . ALA A 1 195 ? -4.194 -7.397 15.032 1.00 58.22 195 ALA A N 1
ATOM 1470 C CA . ALA A 1 195 ? -5.534 -7.978 15.063 1.00 58.22 195 ALA A CA 1
ATOM 1471 C C . ALA A 1 195 ? -5.690 -9.087 16.116 1.00 58.22 195 ALA A C 1
ATOM 1473 O O . ALA A 1 195 ? -6.738 -9.192 16.753 1.00 58.22 195 ALA A O 1
ATOM 1474 N N . ARG A 1 196 ? -4.654 -9.913 16.301 1.00 62.94 196 ARG A N 1
ATOM 1475 C CA . ARG A 1 196 ? -4.650 -11.001 17.285 1.00 62.94 196 ARG A CA 1
ATOM 1476 C C . ARG A 1 196 ? -4.599 -10.457 18.708 1.00 62.94 196 ARG A C 1
ATOM 1478 O O . ARG A 1 196 ? -5.366 -10.907 19.549 1.00 62.94 196 ARG A O 1
ATOM 1485 N N . ASP A 1 197 ? -3.755 -9.458 18.942 1.00 62.53 197 ASP A N 1
ATOM 1486 C CA . ASP A 1 197 ? -3.600 -8.836 20.259 1.00 62.53 197 ASP A CA 1
ATOM 1487 C C . ASP A 1 197 ? -4.886 -8.111 20.697 1.00 62.53 197 ASP A C 1
ATOM 1489 O O . ASP A 1 197 ? -5.242 -8.129 21.875 1.00 62.53 197 ASP A O 1
ATOM 1493 N N . LEU A 1 198 ? -5.630 -7.528 19.748 1.00 62.34 198 LEU A N 1
ATOM 1494 C CA . LEU A 1 198 ? -6.917 -6.886 20.021 1.00 62.34 198 LEU A CA 1
ATOM 1495 C C . LEU A 1 198 ? -8.029 -7.904 20.345 1.00 62.34 198 LEU A C 1
ATOM 1497 O O . LEU A 1 198 ? -8.816 -7.659 21.257 1.00 62.34 198 LEU A O 1
ATOM 1501 N N . ASP A 1 199 ? -8.084 -9.047 19.646 1.00 63.34 199 ASP A N 1
ATOM 1502 C CA . ASP A 1 199 ? -9.017 -10.150 19.962 1.00 63.34 199 ASP A CA 1
ATOM 1503 C C . ASP A 1 199 ? -8.710 -10.752 21.344 1.00 63.34 199 ASP A C 1
ATOM 1505 O O . ASP A 1 199 ? -9.613 -10.956 22.153 1.00 63.34 199 ASP A O 1
ATOM 1509 N N . GLU A 1 200 ? -7.429 -10.954 21.661 1.00 68.06 200 GLU A N 1
ATOM 1510 C CA . GLU A 1 200 ? -6.972 -11.447 22.965 1.00 68.06 200 GLU A CA 1
ATOM 1511 C C . GLU A 1 200 ? -7.352 -10.475 24.103 1.00 68.06 200 GLU A C 1
ATOM 1513 O O . GLU A 1 200 ? -7.915 -10.891 25.119 1.00 68.06 200 GLU A O 1
ATOM 1518 N N . ALA A 1 201 ? -7.132 -9.167 23.914 1.00 60.97 201 ALA A N 1
ATOM 1519 C CA . ALA A 1 201 ? -7.477 -8.137 24.895 1.00 60.97 201 ALA A CA 1
ATOM 1520 C C . ALA A 1 201 ? -8.996 -7.994 25.106 1.00 60.97 201 ALA A C 1
ATOM 1522 O O . ALA A 1 201 ? -9.454 -7.8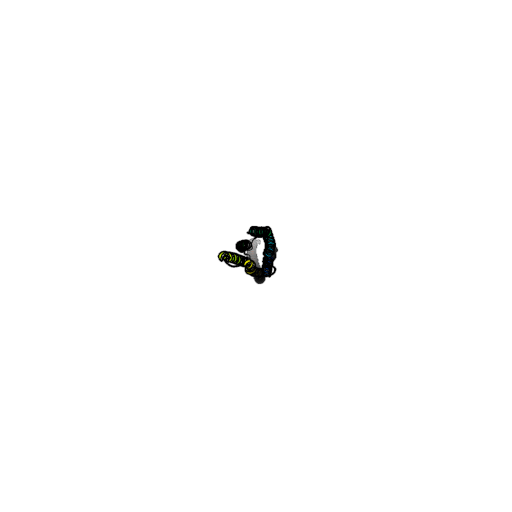58 26.244 1.00 60.97 201 ALA A O 1
ATOM 1523 N N . LEU A 1 202 ? -9.794 -8.055 24.033 1.00 63.88 202 LEU A N 1
ATOM 1524 C CA . LEU A 1 202 ? -11.257 -7.993 24.117 1.00 63.88 202 LEU A CA 1
ATOM 1525 C C . LEU A 1 202 ? -11.839 -9.232 24.809 1.00 63.88 202 LEU A C 1
ATOM 1527 O O . LEU A 1 202 ? -12.710 -9.096 25.672 1.00 63.88 202 LEU A O 1
ATOM 1531 N N . ARG A 1 203 ? -11.321 -10.429 24.504 1.00 66.31 203 ARG A N 1
ATOM 1532 C CA . ARG A 1 203 ? -11.709 -11.672 25.190 1.00 66.31 203 ARG A CA 1
ATOM 1533 C C . ARG A 1 203 ? -11.354 -11.635 26.671 1.00 66.31 203 ARG A C 1
ATOM 1535 O O . ARG A 1 203 ? -12.215 -11.933 27.499 1.00 66.31 203 ARG A O 1
ATOM 1542 N N . GLY A 1 204 ? -10.139 -11.197 27.008 1.00 68.69 204 GLY A N 1
ATOM 1543 C CA . GLY A 1 204 ? -9.692 -11.053 28.395 1.00 68.69 204 GLY A CA 1
ATOM 1544 C C . GLY A 1 204 ? -10.590 -10.121 29.210 1.00 68.69 204 GLY A C 1
ATOM 1545 O O . GLY A 1 204 ? -10.945 -10.438 30.344 1.00 68.69 204 GLY A O 1
ATOM 1546 N N . ASN A 1 205 ? -11.034 -9.011 28.615 1.00 65.94 205 ASN A N 1
ATOM 1547 C CA . ASN A 1 205 ? -11.915 -8.066 29.296 1.00 65.94 205 ASN A CA 1
ATOM 1548 C C . ASN A 1 205 ? -13.370 -8.562 29.385 1.00 65.94 205 ASN A C 1
ATOM 1550 O O . ASN A 1 205 ? -14.034 -8.284 30.379 1.00 65.94 205 ASN A O 1
ATOM 1554 N N . SER A 1 206 ? -13.865 -9.316 28.395 1.00 64.81 206 SER A N 1
ATOM 1555 C CA . SER A 1 206 ? -15.235 -9.858 28.394 1.00 64.81 206 SER A CA 1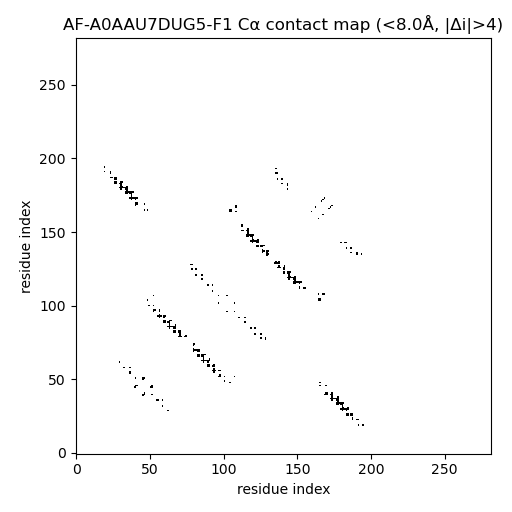
ATOM 1556 C C . SER A 1 206 ? -15.482 -10.888 29.501 1.00 64.81 206 SER A C 1
ATOM 1558 O O . SER A 1 206 ? -16.497 -10.793 30.181 1.00 64.81 206 SER A O 1
ATOM 1560 N N . ALA A 1 207 ? -14.524 -11.780 29.777 1.00 69.44 207 ALA A N 1
ATOM 1561 C CA . ALA A 1 207 ? -14.642 -12.771 30.851 1.00 69.44 207 ALA A CA 1
ATOM 1562 C C . ALA A 1 207 ? -14.687 -12.114 32.243 1.00 69.44 207 ALA A C 1
ATOM 1564 O O . ALA A 1 207 ? -15.430 -12.532 33.132 1.00 69.44 207 ALA A O 1
ATOM 1565 N N . VAL A 1 208 ? -13.912 -11.041 32.430 1.00 64.88 208 VAL A N 1
ATOM 1566 C CA . VAL A 1 208 ? -13.934 -10.244 33.663 1.00 64.88 208 VAL A CA 1
ATOM 1567 C C . VAL A 1 208 ? -15.243 -9.457 33.775 1.00 64.88 208 VAL A C 1
ATOM 1569 O O . VAL A 1 208 ? -15.824 -9.397 34.859 1.00 64.88 208 VAL A O 1
ATOM 1572 N N . LEU A 1 209 ? -15.737 -8.884 32.671 1.00 62.03 209 LEU A N 1
ATOM 1573 C CA . LEU A 1 209 ? -17.012 -8.164 32.646 1.00 62.03 209 LEU A CA 1
ATOM 1574 C C . LEU A 1 209 ? -18.191 -9.095 32.961 1.00 62.03 209 LEU A C 1
ATOM 1576 O O . LEU A 1 209 ? -19.043 -8.724 33.765 1.00 62.03 209 LEU A O 1
ATOM 1580 N N . GLU A 1 210 ? -18.211 -10.302 32.388 1.00 72.81 210 GLU A N 1
ATOM 1581 C CA . GLU A 1 210 ? -19.221 -11.330 32.666 1.00 72.81 210 GLU A CA 1
ATOM 1582 C C . GLU A 1 210 ? -19.217 -11.715 34.146 1.00 72.81 210 GLU A C 1
ATOM 1584 O O . GLU A 1 210 ? -20.254 -11.617 34.801 1.00 72.81 210 GLU A O 1
ATOM 1589 N N . ALA A 1 211 ? -18.048 -12.007 34.724 1.00 73.00 211 ALA A N 1
ATOM 1590 C CA . ALA A 1 211 ? -17.940 -12.343 36.144 1.00 73.00 211 ALA A CA 1
ATOM 1591 C C . ALA A 1 211 ? -18.387 -11.194 37.073 1.00 73.00 211 ALA A C 1
ATOM 1593 O O . ALA A 1 211 ? -18.977 -11.429 38.133 1.00 73.00 211 ALA A O 1
ATOM 1594 N N . ILE A 1 212 ? -18.114 -9.937 36.701 1.00 68.00 212 ILE A N 1
ATOM 1595 C CA . ILE A 1 212 ? -18.565 -8.760 37.459 1.00 68.00 212 ILE A CA 1
ATOM 1596 C C . ILE A 1 212 ? -20.085 -8.598 37.354 1.00 68.00 212 ILE A C 1
ATOM 1598 O O . ILE A 1 212 ? -20.733 -8.333 38.370 1.00 68.00 212 ILE A O 1
ATOM 1602 N N . ILE A 1 213 ? -20.655 -8.747 36.156 1.00 68.25 213 ILE A N 1
ATOM 1603 C CA . ILE A 1 213 ? -22.095 -8.615 35.908 1.00 68.25 213 ILE A CA 1
ATOM 1604 C C . ILE A 1 213 ? -22.862 -9.717 36.642 1.00 68.25 213 ILE A C 1
ATOM 1606 O O . ILE A 1 213 ? -23.809 -9.403 37.363 1.00 68.25 213 ILE A O 1
ATOM 1610 N N . GLU A 1 214 ? -22.420 -10.972 36.554 1.00 74.81 214 GLU A N 1
ATOM 1611 C CA . GLU A 1 214 ?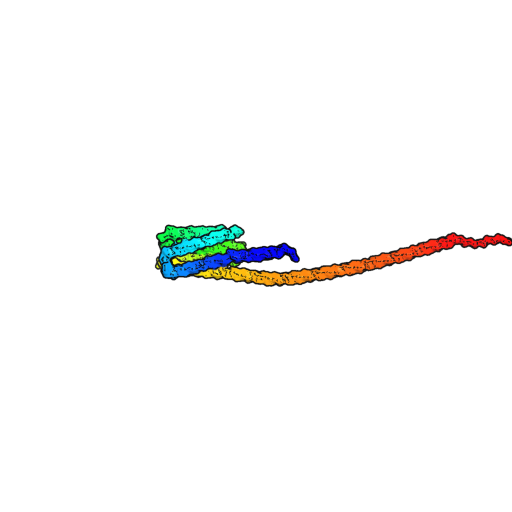 -23.035 -12.104 37.257 1.00 74.81 214 GLU A CA 1
ATOM 1612 C C . GLU A 1 214 ? -23.056 -11.893 38.773 1.00 74.81 214 GLU A C 1
ATOM 1614 O O . GLU A 1 214 ? -24.107 -12.019 39.404 1.00 74.81 214 GLU A O 1
ATOM 1619 N N . ARG A 1 215 ? -21.927 -11.474 39.364 1.00 74.56 215 ARG A N 1
ATOM 1620 C CA . ARG A 1 215 ? -21.861 -11.163 40.803 1.00 74.56 215 ARG A CA 1
ATOM 1621 C C . ARG A 1 215 ? -22.811 -10.037 41.198 1.00 74.56 215 ARG A C 1
ATOM 1623 O O . ARG A 1 215 ? -23.387 -10.074 42.284 1.00 74.56 215 ARG A O 1
ATOM 1630 N N . ARG A 1 216 ? -22.975 -9.025 40.343 1.00 72.50 216 ARG A N 1
ATOM 1631 C CA . ARG A 1 216 ? -23.871 -7.890 40.609 1.00 72.50 216 ARG A CA 1
ATOM 1632 C C . ARG A 1 216 ? -25.341 -8.285 40.508 1.00 72.50 216 ARG A C 1
ATOM 1634 O O . ARG A 1 216 ? -26.123 -7.844 41.345 1.00 72.50 216 ARG A O 1
ATOM 1641 N N . ILE A 1 217 ? -25.699 -9.122 39.534 1.00 69.75 217 ILE A N 1
ATOM 1642 C CA . ILE A 1 217 ? -27.060 -9.648 39.366 1.00 69.75 217 ILE A CA 1
ATOM 1643 C C . ILE A 1 217 ? -27.430 -10.547 40.550 1.00 69.75 217 ILE A C 1
ATOM 1645 O O . ILE A 1 217 ? -28.489 -10.350 41.139 1.00 69.75 217 ILE A O 1
ATOM 1649 N N . ALA A 1 218 ? -26.545 -11.467 40.950 1.00 73.38 218 ALA A N 1
ATOM 1650 C CA . ALA A 1 218 ? -26.778 -12.347 42.095 1.00 73.38 218 ALA A CA 1
ATOM 1651 C C . ALA A 1 218 ? -26.991 -11.549 43.392 1.00 73.38 218 ALA A C 1
ATOM 1653 O O . ALA A 1 218 ? -27.949 -11.790 44.124 1.00 73.38 218 ALA A O 1
ATOM 1654 N N . LYS A 1 219 ? -26.152 -10.532 43.632 1.00 73.62 219 LYS A N 1
ATOM 1655 C CA . LYS A 1 219 ? -26.282 -9.657 44.801 1.00 73.62 219 LYS A CA 1
ATOM 1656 C C . LYS A 1 219 ? -27.583 -8.847 44.785 1.00 73.62 219 LYS A C 1
ATOM 1658 O O . LYS A 1 219 ? -28.258 -8.760 45.802 1.00 73.62 219 LYS A O 1
ATOM 1663 N N . ALA A 1 220 ? -27.966 -8.298 43.633 1.00 67.00 220 ALA A N 1
ATOM 1664 C CA . ALA A 1 220 ? -29.214 -7.550 43.500 1.00 67.00 220 ALA A CA 1
ATOM 1665 C C . ALA A 1 220 ? -30.454 -8.432 43.735 1.00 67.00 220 ALA A C 1
ATOM 1667 O O . ALA A 1 220 ? -31.421 -7.977 44.342 1.00 67.00 220 ALA A O 1
ATOM 1668 N N . GLN A 1 221 ? -30.425 -9.694 43.290 1.00 71.88 221 GLN A N 1
ATOM 1669 C CA . GLN A 1 221 ? -31.499 -10.656 43.558 1.00 71.88 221 GLN A CA 1
ATOM 1670 C C . GLN A 1 221 ? -31.587 -11.026 45.042 1.00 71.88 221 GLN A C 1
ATOM 1672 O O . GLN A 1 221 ? -32.688 -11.106 45.583 1.00 71.88 221 GLN A O 1
ATOM 1677 N N . GLU A 1 222 ? -30.449 -11.208 45.712 1.00 72.88 222 GLU A N 1
ATOM 1678 C CA . GLU A 1 222 ? -30.397 -11.477 47.152 1.00 72.88 222 GLU A CA 1
ATOM 1679 C C . GLU A 1 222 ? -30.939 -10.296 47.974 1.00 72.88 222 GLU A C 1
ATOM 1681 O O . GLU A 1 222 ? -31.750 -10.487 48.882 1.00 72.88 222 GLU A O 1
ATOM 1686 N N . ASP A 1 223 ? -30.541 -9.071 47.628 1.00 74.69 223 ASP A N 1
ATOM 1687 C CA . ASP A 1 223 ? -31.008 -7.852 48.294 1.00 74.69 223 ASP A CA 1
ATOM 1688 C C . ASP A 1 223 ? -32.521 -7.644 48.080 1.00 74.69 223 ASP A C 1
ATOM 1690 O O . ASP A 1 223 ? -33.241 -7.302 49.022 1.00 74.69 223 ASP A O 1
ATOM 1694 N N . ALA A 1 224 ? -33.032 -7.929 46.875 1.00 59.88 224 ALA A N 1
ATOM 1695 C CA . ALA A 1 224 ? -34.464 -7.884 46.573 1.00 59.88 224 ALA A CA 1
ATOM 1696 C C . ALA A 1 224 ? -35.261 -8.959 47.334 1.00 59.88 224 ALA A C 1
ATOM 1698 O O . ALA A 1 224 ? -36.342 -8.673 47.851 1.00 59.88 224 ALA A O 1
ATOM 1699 N N . ALA A 1 225 ? -34.722 -10.175 47.458 1.00 62.31 225 ALA A N 1
ATOM 1700 C CA . ALA A 1 225 ? -35.348 -11.250 48.224 1.00 62.31 225 ALA A CA 1
ATOM 1701 C C . ALA A 1 225 ? -35.430 -10.910 49.722 1.00 62.31 225 ALA A C 1
ATOM 1703 O O . ALA A 1 225 ? -36.462 -11.138 50.353 1.00 62.31 225 ALA A O 1
ATOM 1704 N N . LYS A 1 226 ? -34.378 -10.302 50.287 1.00 72.12 226 LYS A N 1
ATOM 1705 C CA . LYS A 1 226 ? -34.376 -9.819 51.679 1.00 72.12 226 LYS A CA 1
ATOM 1706 C C . LYS A 1 226 ? -35.376 -8.687 51.896 1.00 72.12 226 LYS A C 1
ATOM 1708 O O . LYS A 1 226 ? -36.062 -8.677 52.916 1.00 72.12 226 LYS A O 1
ATOM 1713 N N . ALA A 1 227 ? -35.487 -7.758 50.946 1.00 63.09 227 ALA A N 1
ATOM 1714 C CA . ALA A 1 227 ? -36.466 -6.677 51.013 1.00 63.09 227 ALA A CA 1
ATOM 1715 C C . ALA A 1 227 ? -37.909 -7.213 51.001 1.00 63.09 227 ALA A C 1
ATOM 1717 O O . ALA A 1 227 ? -38.704 -6.827 51.856 1.00 63.09 227 ALA A O 1
ATOM 1718 N N . ALA A 1 228 ? -38.213 -8.161 50.108 1.00 53.53 228 ALA A N 1
ATOM 1719 C CA . ALA A 1 228 ? -39.526 -8.802 50.033 1.00 53.53 228 ALA A CA 1
ATOM 1720 C C . ALA A 1 228 ? -39.862 -9.607 51.302 1.00 53.53 228 ALA A C 1
ATOM 1722 O O . ALA A 1 228 ? -40.989 -9.552 51.792 1.00 53.53 228 ALA A O 1
ATOM 1723 N N . ALA A 1 229 ? -38.882 -10.313 51.878 1.00 60.69 229 ALA A N 1
ATOM 1724 C CA . ALA A 1 229 ? -39.061 -11.025 53.143 1.00 60.69 229 ALA A CA 1
ATOM 1725 C C . ALA A 1 229 ? -39.378 -10.061 54.300 1.00 60.69 229 ALA A C 1
ATOM 1727 O O . ALA A 1 229 ? -40.307 -10.302 55.071 1.00 60.69 229 ALA A O 1
ATOM 1728 N N . HIS A 1 230 ? -38.663 -8.935 54.381 1.00 60.78 230 HIS A N 1
ATOM 1729 C CA . HIS A 1 230 ? -38.904 -7.922 55.408 1.00 60.78 230 HIS A CA 1
ATOM 1730 C C . HIS A 1 230 ? -40.281 -7.250 55.242 1.00 60.78 230 HIS A C 1
ATOM 1732 O O . HIS A 1 230 ? -40.929 -6.900 56.232 1.00 60.78 230 HIS A O 1
ATOM 1738 N N . GLU A 1 231 ? -40.745 -7.057 54.008 1.00 60.69 231 GLU A N 1
ATOM 1739 C CA . GLU A 1 231 ? -42.073 -6.511 53.724 1.00 60.69 231 GLU A CA 1
ATOM 1740 C C . GLU A 1 231 ? -43.191 -7.488 54.120 1.00 60.69 231 GLU A C 1
ATOM 1742 O O . GLU A 1 231 ? -44.148 -7.082 54.782 1.00 60.69 231 GLU A O 1
ATOM 1747 N N . ALA A 1 232 ? -43.029 -8.780 53.822 1.00 53.66 232 ALA A N 1
ATOM 1748 C CA . ALA A 1 232 ? -43.963 -9.825 54.242 1.00 53.66 232 ALA A CA 1
ATOM 1749 C C . ALA A 1 232 ? -44.064 -9.936 55.774 1.00 53.66 232 ALA A C 1
ATOM 1751 O O . ALA A 1 232 ? -45.162 -10.056 56.318 1.00 53.66 232 ALA A O 1
ATOM 1752 N N . GLU A 1 233 ? -42.937 -9.828 56.480 1.00 64.31 233 GLU A N 1
ATOM 1753 C CA . GLU A 1 233 ? -42.900 -9.838 57.946 1.00 64.31 233 GLU A CA 1
ATOM 1754 C C . GLU A 1 233 ? -43.613 -8.614 58.549 1.00 64.31 233 GLU A C 1
ATOM 1756 O O . GLU A 1 233 ? -44.379 -8.737 59.507 1.00 64.31 233 GLU A O 1
ATOM 1761 N N . ARG A 1 234 ? -43.446 -7.427 57.944 1.00 69.00 234 ARG A N 1
ATOM 1762 C CA . ARG A 1 234 ? -44.176 -6.213 58.352 1.00 69.00 234 ARG A CA 1
ATOM 1763 C C . ARG A 1 234 ? -45.678 -6.342 58.121 1.00 69.00 234 ARG A C 1
ATOM 1765 O O . ARG A 1 234 ? -46.450 -5.942 58.990 1.00 69.00 234 ARG A O 1
ATOM 1772 N N . ALA A 1 235 ? -46.084 -6.902 56.983 1.00 59.44 235 ALA A N 1
ATOM 1773 C CA . ALA A 1 235 ? -47.489 -7.129 56.664 1.00 59.44 235 ALA A CA 1
ATOM 1774 C C . ALA A 1 235 ? -48.140 -8.117 57.646 1.00 59.44 235 ALA A C 1
ATOM 1776 O O . ALA A 1 235 ? -49.235 -7.853 58.141 1.00 59.44 235 ALA A O 1
ATOM 1777 N N . ALA A 1 236 ? -47.442 -9.202 58.000 1.00 58.28 236 ALA A N 1
ATOM 1778 C CA . ALA A 1 236 ? -47.907 -10.164 58.999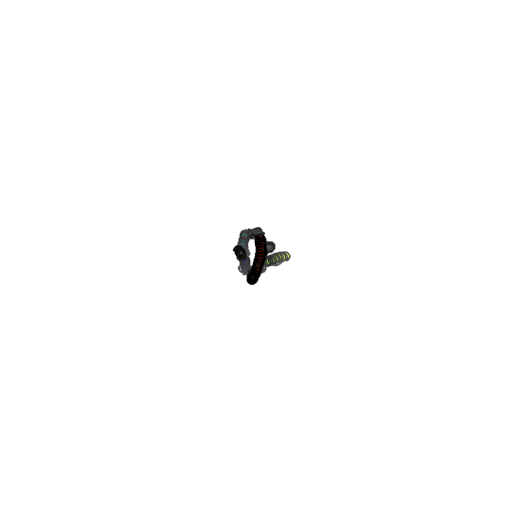 1.00 58.28 236 ALA A CA 1
ATOM 1779 C C . ALA A 1 236 ? -48.073 -9.520 60.388 1.00 58.28 236 ALA A C 1
ATOM 1781 O O . ALA A 1 236 ? -49.129 -9.650 61.006 1.00 58.28 236 ALA A O 1
ATOM 1782 N N . ALA A 1 237 ? -47.086 -8.740 60.840 1.00 67.88 237 ALA A N 1
ATOM 1783 C CA . ALA A 1 237 ? -47.159 -8.025 62.117 1.00 67.88 237 ALA A CA 1
ATOM 1784 C C . ALA A 1 237 ? -48.281 -6.967 62.150 1.00 67.88 237 ALA A C 1
ATOM 1786 O O . ALA A 1 237 ? -48.827 -6.648 63.209 1.00 67.88 237 ALA A O 1
ATOM 1787 N N . GLN A 1 238 ? -48.623 -6.386 61.000 1.00 65.88 238 GLN A N 1
ATOM 1788 C CA . GLN A 1 238 ? -49.707 -5.415 60.886 1.00 65.88 238 GLN A CA 1
ATOM 1789 C C . GLN A 1 238 ? -51.082 -6.093 60.913 1.00 65.88 238 GLN A C 1
ATOM 1791 O O . GLN A 1 238 ? -51.970 -5.615 61.619 1.00 65.88 238 GLN A O 1
ATOM 1796 N N . ALA A 1 239 ? -51.227 -7.235 60.237 1.00 64.69 239 ALA A N 1
ATOM 1797 C CA . ALA A 1 239 ? -52.435 -8.054 60.285 1.00 64.69 239 ALA A CA 1
ATOM 1798 C C . ALA A 1 239 ? -52.728 -8.564 61.707 1.00 64.69 239 ALA A C 1
ATOM 1800 O O . ALA A 1 239 ? -53.872 -8.518 62.154 1.00 64.69 239 ALA A O 1
ATOM 1801 N N . GLU A 1 240 ? -51.697 -8.970 62.455 1.00 71.00 240 GLU A N 1
ATOM 1802 C CA . GLU A 1 240 ? -51.839 -9.384 63.856 1.00 71.00 240 GLU A CA 1
ATOM 1803 C C . GLU A 1 240 ? -52.339 -8.230 64.743 1.00 71.00 240 GLU A C 1
ATOM 1805 O O . GLU A 1 240 ? -53.279 -8.394 65.522 1.00 71.00 240 GLU A O 1
ATOM 1810 N N . LYS A 1 241 ? -51.798 -7.018 64.558 1.00 78.44 241 LYS A N 1
ATOM 1811 C CA . LYS A 1 241 ? -52.268 -5.815 65.269 1.00 78.44 241 LYS A CA 1
ATOM 1812 C C . LYS A 1 241 ? -53.711 -5.442 64.928 1.00 78.44 241 LYS A C 1
ATOM 1814 O O . LYS A 1 241 ? -54.433 -4.962 65.804 1.00 78.44 241 LYS A O 1
ATOM 1819 N N . GLU A 1 242 ? -54.133 -5.609 63.677 1.00 73.88 242 GLU A N 1
ATOM 1820 C CA . GLU A 1 242 ? -55.522 -5.365 63.268 1.00 73.88 242 GLU A CA 1
ATOM 1821 C C . GLU A 1 242 ? -56.478 -6.406 63.853 1.00 73.88 242 GLU A C 1
ATOM 1823 O O . GLU A 1 242 ? -57.520 -6.031 64.394 1.00 73.88 242 GLU A O 1
ATOM 1828 N N . ALA A 1 243 ? -56.100 -7.685 63.834 1.00 70.19 243 ALA A N 1
ATOM 1829 C CA . ALA A 1 243 ? -56.871 -8.755 64.460 1.00 70.19 243 ALA A CA 1
ATOM 1830 C C . ALA A 1 243 ? -57.039 -8.522 65.971 1.00 70.19 243 ALA A C 1
ATOM 1832 O O . ALA A 1 243 ? -58.151 -8.633 66.488 1.00 70.19 243 ALA A O 1
ATOM 1833 N N . GLN A 1 244 ? -55.970 -8.106 66.662 1.00 79.75 244 GLN A N 1
ATOM 1834 C CA . GLN A 1 244 ? -56.012 -7.750 68.083 1.00 79.75 244 GLN A CA 1
ATOM 1835 C C . GLN A 1 244 ? -56.992 -6.595 68.347 1.00 79.75 244 GLN A C 1
ATOM 1837 O O . GLN A 1 244 ? -57.833 -6.678 69.239 1.00 79.75 244 GLN A O 1
ATOM 1842 N N . LYS A 1 245 ? -56.945 -5.533 67.528 1.00 81.62 245 LYS A N 1
ATOM 1843 C CA . LYS A 1 245 ? -57.867 -4.391 67.647 1.00 81.62 245 LYS A CA 1
ATOM 1844 C C . LYS A 1 245 ? -59.327 -4.786 67.445 1.00 81.62 245 LYS A C 1
ATOM 1846 O O . LYS A 1 245 ? -60.192 -4.268 68.150 1.00 81.62 245 LYS A O 1
ATOM 1851 N N . LEU A 1 246 ? -59.610 -5.654 66.474 1.00 80.12 246 LEU A N 1
ATOM 1852 C CA . LEU A 1 246 ? -60.964 -6.148 66.221 1.00 80.12 246 LEU A CA 1
ATOM 1853 C C . LEU A 1 246 ? -61.468 -7.000 67.391 1.00 80.12 246 LEU A C 1
ATOM 1855 O O . LEU A 1 246 ? -62.616 -6.835 67.803 1.00 80.12 246 LEU A O 1
ATOM 1859 N N . ALA A 1 247 ? -60.609 -7.844 67.966 1.00 77.50 247 ALA A N 1
ATOM 1860 C CA . ALA A 1 247 ? -60.931 -8.626 69.158 1.00 77.50 247 ALA A CA 1
ATOM 1861 C C . ALA A 1 247 ? -61.232 -7.727 70.373 1.00 77.50 247 ALA A C 1
ATOM 1863 O O . ALA A 1 247 ? -62.255 -7.911 71.034 1.00 77.50 247 ALA A O 1
ATOM 1864 N N . ASP A 1 248 ? -60.412 -6.700 70.619 1.00 83.25 248 ASP A N 1
ATOM 1865 C CA . ASP A 1 248 ? -60.630 -5.733 71.704 1.00 83.25 248 ASP A CA 1
ATOM 1866 C C . ASP A 1 248 ? -61.923 -4.918 71.509 1.00 83.25 248 ASP A C 1
ATOM 1868 O O . ASP A 1 248 ? -62.632 -4.606 72.471 1.00 83.25 248 ASP A O 1
ATOM 1872 N N . ALA A 1 249 ? -62.252 -4.561 70.263 1.00 81.31 249 ALA A N 1
ATOM 1873 C CA . ALA A 1 249 ? -63.491 -3.863 69.930 1.00 81.31 249 ALA A CA 1
ATOM 1874 C C . ALA A 1 249 ? -64.724 -4.751 70.160 1.00 81.31 249 ALA A C 1
ATOM 1876 O O . ALA A 1 249 ? -65.703 -4.291 70.752 1.00 81.31 249 ALA A O 1
ATOM 1877 N N . ALA A 1 250 ? -64.655 -6.022 69.754 1.00 76.94 250 ALA A N 1
ATOM 1878 C CA . ALA A 1 250 ? -65.711 -7.002 69.987 1.00 76.94 250 ALA A CA 1
ATOM 1879 C C . ALA A 1 250 ? -65.937 -7.248 71.488 1.00 76.94 250 ALA A C 1
ATOM 1881 O O . ALA A 1 250 ? -67.081 -7.258 71.939 1.00 76.94 250 ALA A O 1
ATOM 1882 N N . ALA A 1 251 ? -64.864 -7.351 72.280 1.00 78.81 251 ALA A N 1
ATOM 1883 C CA . ALA A 1 251 ? -64.954 -7.501 73.733 1.00 78.81 251 ALA A CA 1
ATOM 1884 C C . ALA A 1 251 ? -65.664 -6.306 74.395 1.00 78.81 251 ALA A C 1
ATOM 1886 O O . ALA A 1 251 ? -66.585 -6.490 75.190 1.00 78.81 251 ALA A O 1
ATOM 1887 N N . LYS A 1 252 ? -65.306 -5.073 74.009 1.00 81.38 252 LYS A N 1
ATOM 1888 C CA . LYS A 1 252 ? -65.972 -3.854 74.504 1.00 81.38 252 LYS A CA 1
ATOM 1889 C C . LYS A 1 252 ? -67.440 -3.768 74.097 1.00 81.38 252 LYS A C 1
ATOM 1891 O O . LYS A 1 252 ? -68.245 -3.185 74.822 1.00 81.38 252 LYS A O 1
ATOM 1896 N N . GLN A 1 253 ? -67.793 -4.286 72.924 1.00 79.00 253 GLN A N 1
ATOM 1897 C CA . GLN A 1 253 ? -69.176 -4.299 72.467 1.00 79.00 253 GLN A CA 1
ATOM 1898 C C . GLN A 1 253 ? -70.014 -5.321 73.240 1.00 79.00 253 GLN A C 1
ATOM 1900 O O . GLN A 1 253 ? -71.090 -4.967 73.715 1.00 79.00 253 GLN A O 1
ATOM 1905 N N . ALA A 1 254 ? -69.480 -6.522 73.472 1.00 74.94 254 ALA A N 1
ATOM 1906 C CA . ALA A 1 254 ? -70.119 -7.528 74.315 1.00 74.94 254 ALA A CA 1
ATOM 1907 C C . ALA A 1 254 ? -70.340 -7.022 75.753 1.00 74.94 254 ALA A C 1
ATOM 1909 O O . ALA A 1 254 ? -71.402 -7.241 76.329 1.00 74.94 254 ALA A O 1
ATOM 1910 N N . GLU A 1 255 ? -69.381 -6.280 76.319 1.00 79.81 255 GLU A N 1
ATOM 1911 C CA . GLU A 1 255 ? -69.525 -5.663 77.645 1.00 79.81 255 GLU A CA 1
ATOM 1912 C C . GLU A 1 255 ? -70.655 -4.616 77.678 1.00 79.81 255 GLU A C 1
ATOM 1914 O O . GLU A 1 255 ? -71.453 -4.581 78.617 1.00 79.81 255 GLU A O 1
ATOM 1919 N N . LYS A 1 256 ? -70.783 -3.795 76.625 1.00 78.38 256 LYS A N 1
ATOM 1920 C CA . LYS A 1 256 ? -71.890 -2.833 76.490 1.00 78.38 256 LYS A CA 1
ATOM 1921 C C . LYS A 1 256 ? -73.246 -3.518 76.347 1.00 78.38 256 LYS A C 1
ATOM 1923 O O . LYS A 1 256 ? -74.210 -3.057 76.954 1.00 78.38 256 LYS A O 1
ATOM 1928 N N . GLU A 1 257 ? -73.327 -4.582 75.555 1.00 78.12 257 GLU A N 1
ATOM 1929 C CA . GLU A 1 257 ? -74.555 -5.362 75.366 1.00 78.12 257 GLU A CA 1
ATOM 1930 C C . GLU A 1 257 ? -74.966 -6.067 76.664 1.00 78.12 257 GLU A C 1
ATOM 1932 O O . GLU A 1 257 ? -76.129 -5.994 77.055 1.00 78.12 257 GLU A O 1
ATOM 1937 N N . ALA A 1 258 ? -74.011 -6.640 77.404 1.00 72.88 258 ALA A N 1
ATOM 1938 C CA . ALA A 1 258 ? -74.257 -7.219 78.723 1.00 72.88 258 ALA A CA 1
ATOM 1939 C C . ALA A 1 258 ? -74.739 -6.167 79.739 1.00 72.88 258 ALA A C 1
ATOM 1941 O O . ALA A 1 258 ? -75.685 -6.413 80.486 1.00 72.88 258 ALA A O 1
ATOM 1942 N N . ALA A 1 259 ? -74.144 -4.969 79.741 1.00 75.19 259 ALA A N 1
ATOM 1943 C CA . ALA A 1 259 ? -74.581 -3.868 80.599 1.00 75.19 259 ALA A CA 1
ATOM 1944 C C . ALA A 1 259 ? -75.979 -3.340 80.223 1.00 75.19 259 ALA A C 1
ATOM 1946 O O . ALA A 1 259 ? -76.751 -2.952 81.103 1.00 75.19 259 ALA A O 1
ATOM 1947 N N . ALA A 1 260 ? -76.324 -3.325 78.932 1.00 75.00 260 ALA A N 1
ATOM 1948 C CA . ALA A 1 260 ? -77.658 -2.963 78.459 1.00 75.00 260 ALA A CA 1
ATOM 1949 C C . ALA A 1 260 ? -78.703 -4.013 78.871 1.00 75.00 260 ALA A C 1
ATOM 1951 O O . ALA A 1 260 ? -79.736 -3.647 79.430 1.00 75.00 260 ALA A O 1
ATOM 1952 N N . ALA A 1 261 ? -78.391 -5.300 78.694 1.00 71.75 261 ALA A N 1
ATOM 1953 C CA . ALA A 1 261 ? -79.243 -6.408 79.117 1.00 71.75 261 ALA A CA 1
ATOM 1954 C C . ALA A 1 261 ? -79.456 -6.427 80.641 1.00 71.75 261 ALA A C 1
ATOM 1956 O O . ALA A 1 261 ? -80.570 -6.662 81.103 1.00 71.75 261 ALA A O 1
ATOM 1957 N N . ALA A 1 262 ? -78.425 -6.111 81.433 1.00 69.44 262 ALA A N 1
ATOM 1958 C CA . ALA A 1 262 ? -78.542 -5.991 82.887 1.00 69.44 262 ALA A CA 1
ATOM 1959 C C . ALA A 1 262 ? -79.480 -4.844 83.304 1.00 69.44 262 ALA A C 1
ATOM 1961 O O . ALA A 1 262 ? -80.332 -5.031 84.171 1.00 69.44 262 ALA A O 1
ATOM 1962 N N . LYS A 1 263 ? -79.385 -3.680 82.646 1.00 73.00 263 LYS A N 1
ATOM 1963 C CA . LYS A 1 263 ? -80.305 -2.552 82.881 1.00 73.00 263 LYS A CA 1
ATOM 1964 C C . LYS A 1 263 ? -81.741 -2.865 82.465 1.00 73.00 263 LYS A C 1
ATOM 1966 O O . LYS A 1 263 ? -82.684 -2.406 83.104 1.00 73.00 263 LYS A O 1
ATOM 1971 N N . GLU A 1 264 ? -81.925 -3.627 81.392 1.00 68.75 264 GLU A N 1
ATOM 1972 C CA . GLU A 1 264 ? -83.247 -4.053 80.932 1.00 68.75 264 GLU A CA 1
ATOM 1973 C C . GLU A 1 264 ? -83.863 -5.101 81.875 1.00 68.75 264 GLU A C 1
ATOM 1975 O O . GLU A 1 264 ? -85.045 -5.009 82.211 1.00 68.75 264 GLU A O 1
ATOM 1980 N N . ALA A 1 265 ? -83.053 -6.021 82.408 1.00 62.53 265 ALA A N 1
ATOM 1981 C CA . ALA A 1 265 ? -83.461 -6.959 83.452 1.00 62.53 265 ALA A CA 1
ATOM 1982 C C . ALA A 1 265 ? -83.836 -6.247 84.766 1.00 62.53 265 ALA A C 1
ATOM 1984 O O . ALA A 1 265 ? -84.854 -6.581 85.366 1.00 62.53 265 ALA A O 1
ATOM 1985 N N . GLU A 1 266 ? -83.084 -5.222 85.179 1.00 65.50 266 GLU A N 1
ATOM 1986 C CA . GLU A 1 266 ? -83.402 -4.385 86.348 1.00 65.50 266 GLU A CA 1
ATOM 1987 C C . GLU A 1 266 ? -84.718 -3.609 86.154 1.00 65.50 266 GLU A C 1
ATOM 1989 O O . GLU A 1 266 ? -85.569 -3.570 87.043 1.00 65.50 266 GLU A O 1
ATOM 1994 N N . LYS A 1 267 ? -84.949 -3.068 84.952 1.00 63.41 267 LYS A N 1
ATOM 1995 C CA . LYS A 1 267 ? -86.208 -2.402 84.589 1.00 63.41 267 LYS A CA 1
ATOM 1996 C C . LYS A 1 267 ? -87.401 -3.366 84.594 1.00 63.41 267 LYS A C 1
ATOM 1998 O O . LYS A 1 267 ? -88.485 -2.980 85.021 1.00 63.41 267 LYS A O 1
ATOM 2003 N N . THR A 1 268 ? -87.193 -4.609 84.161 1.00 60.41 268 THR A N 1
ATOM 2004 C CA . THR A 1 268 ? -88.220 -5.666 84.160 1.00 60.41 268 THR A CA 1
ATOM 2005 C C . THR A 1 268 ? -88.501 -6.184 85.578 1.00 60.41 268 THR A C 1
ATOM 2007 O O . THR A 1 268 ? -89.648 -6.467 85.923 1.00 60.41 268 THR A O 1
ATOM 2010 N N . ALA A 1 269 ? -87.479 -6.237 86.439 1.00 57.97 269 ALA A N 1
ATOM 2011 C CA . ALA A 1 269 ? -87.629 -6.540 87.862 1.00 57.97 269 ALA A CA 1
ATOM 2012 C C . ALA A 1 269 ? -88.367 -5.423 88.626 1.00 57.97 269 ALA A C 1
ATOM 2014 O O . ALA A 1 269 ? -89.170 -5.716 89.505 1.00 57.97 269 ALA A O 1
ATOM 2015 N N . SER A 1 270 ? -88.167 -4.154 88.248 1.00 57.50 270 SER A N 1
ATOM 2016 C CA . SER A 1 270 ? -88.890 -3.001 88.811 1.00 57.50 270 SER A CA 1
ATOM 2017 C C . SER A 1 270 ? -90.352 -2.898 88.348 1.00 57.50 270 SER A C 1
ATOM 2019 O O . SER A 1 270 ? -91.117 -2.142 88.947 1.00 57.50 270 SER A O 1
ATOM 2021 N N . SER A 1 271 ? -90.745 -3.606 87.283 1.00 53.09 271 SER A N 1
ATOM 2022 C CA . SER A 1 271 ? -92.125 -3.656 86.779 1.00 53.09 271 SER A CA 1
ATOM 2023 C C . SER A 1 271 ? -92.916 -4.872 87.268 1.00 53.09 271 SER A C 1
ATOM 2025 O O . SER A 1 271 ? -94.091 -5.005 86.927 1.00 53.09 271 SER A O 1
ATOM 2027 N N . LEU A 1 272 ? -92.303 -5.760 88.061 1.00 47.88 272 LEU A N 1
ATOM 2028 C CA . LEU A 1 272 ? -93.046 -6.772 88.807 1.00 47.88 272 LEU A CA 1
ATOM 2029 C C . LEU A 1 272 ? -93.797 -6.055 89.938 1.00 47.88 272 LEU A C 1
ATOM 2031 O O . LEU A 1 272 ? -93.152 -5.405 90.762 1.00 47.88 272 LEU A O 1
ATOM 2035 N N . PRO A 1 273 ? -95.138 -6.137 89.999 1.00 51.50 273 PRO A N 1
ATOM 2036 C CA . PRO A 1 273 ? -95.881 -5.535 91.089 1.00 51.50 273 PRO A CA 1
ATOM 2037 C C . PRO A 1 273 ? -95.450 -6.206 92.393 1.00 51.50 273 PRO A C 1
ATOM 2039 O O . PRO A 1 273 ? -95.695 -7.395 92.599 1.00 51.50 273 PRO A O 1
ATOM 2042 N N . SER A 1 274 ? -94.830 -5.442 93.291 1.00 51.53 274 SER A N 1
ATOM 2043 C CA . SER A 1 274 ? -94.841 -5.753 94.715 1.00 51.53 274 SER A CA 1
ATOM 2044 C C . SER A 1 274 ? -96.269 -5.522 95.210 1.00 51.53 274 SER A C 1
ATOM 2046 O O . SER A 1 274 ? -96.565 -4.507 95.839 1.00 51.53 274 SER A O 1
ATOM 2048 N N . ASP A 1 275 ? -97.174 -6.433 94.851 1.00 46.81 275 ASP A N 1
ATOM 2049 C CA . ASP A 1 275 ? -98.481 -6.547 95.483 1.00 46.81 275 ASP A CA 1
ATOM 2050 C C . ASP A 1 275 ? -98.250 -7.101 96.891 1.00 46.81 275 ASP A C 1
ATOM 2052 O O . ASP A 1 275 ? -98.328 -8.297 97.175 1.00 46.81 275 ASP A O 1
ATOM 2056 N N . THR A 1 276 ? -97.850 -6.194 97.779 1.00 50.78 276 THR A N 1
ATOM 2057 C CA . THR A 1 276 ? -98.104 -6.321 99.203 1.00 50.78 276 THR A CA 1
ATOM 2058 C C . THR A 1 276 ? -99.614 -6.285 99.371 1.00 50.78 276 THR A C 1
ATOM 2060 O O . THR A 1 276 ? -100.201 -5.221 99.578 1.00 50.78 276 THR A O 1
ATOM 2063 N N . GLY A 1 277 ? -100.224 -7.463 99.253 1.00 46.16 277 GLY A N 1
ATOM 2064 C CA . GLY A 1 277 ? -101.606 -7.710 99.614 1.00 46.16 277 GLY A CA 1
ATOM 2065 C C . GLY A 1 277 ? -101.816 -7.397 101.092 1.00 46.16 277 GLY A C 1
ATOM 2066 O O . GLY A 1 277 ? -101.691 -8.266 101.953 1.00 46.16 277 GLY A O 1
ATOM 2067 N N . HIS A 1 278 ? -102.156 -6.145 101.382 1.00 49.34 278 HIS A N 1
ATOM 2068 C CA . HIS A 1 278 ? -103.003 -5.817 102.513 1.00 49.34 278 HIS A CA 1
ATOM 2069 C C . HIS A 1 278 ? -104.444 -6.114 102.099 1.00 49.34 278 HIS A C 1
ATOM 2071 O O . HIS A 1 278 ? -105.096 -5.324 101.422 1.00 49.34 278 HIS A O 1
ATOM 2077 N N . SER A 1 279 ? -104.920 -7.285 102.514 1.00 51.28 279 SER A N 1
ATOM 2078 C CA . SER A 1 279 ? -106.339 -7.593 102.634 1.00 51.28 279 SER A CA 1
ATOM 2079 C C . SER A 1 279 ? -106.642 -7.774 104.117 1.00 51.28 279 SER A C 1
ATOM 2081 O O . SER A 1 279 ? -106.513 -8.873 104.653 1.00 51.28 279 SER A O 1
ATOM 2083 N N . ASP A 1 280 ? -107.047 -6.683 104.760 1.00 47.94 280 ASP A N 1
ATOM 2084 C CA . ASP A 1 280 ? -107.921 -6.728 105.928 1.00 47.94 280 ASP A CA 1
ATOM 2085 C C . ASP A 1 280 ? -109.270 -7.311 105.497 1.00 47.94 280 ASP A C 1
ATOM 2087 O O . ASP A 1 280 ? -110.014 -6.622 104.804 1.00 47.94 280 ASP A O 1
ATOM 2091 N N . ILE A 1 281 ? -109.609 -8.532 105.920 1.00 49.62 281 ILE A N 1
ATOM 2092 C CA . ILE A 1 281 ? -111.002 -8.948 106.140 1.00 49.62 281 ILE A CA 1
ATOM 2093 C C . ILE A 1 281 ? -111.018 -9.967 107.295 1.00 49.62 281 ILE A C 1
ATOM 2095 O O . ILE A 1 281 ? -110.462 -11.050 107.156 1.00 49.62 281 ILE A O 1
ATOM 2099 N N . LEU A 1 282 ? -111.616 -9.526 108.410 1.00 47.28 282 LEU A N 1
ATOM 2100 C CA . LEU A 1 282 ? -112.385 -10.240 109.452 1.00 47.28 282 LEU A CA 1
ATOM 2101 C C . LEU A 1 282 ? -112.107 -11.731 109.719 1.00 47.28 282 LEU A C 1
ATOM 2103 O O . LEU A 1 282 ? -112.396 -12.565 108.835 1.00 47.28 282 LEU A O 1
#

Nearest PDB structures (foldseek):
  7n6g-assembly1_3X  TM=3.832E-01  e=1.692E+00  Chlamydomonas reinhardtii
  3ja6-assembly1_I  TM=2.443E-01  e=3.672E+00  Escherichia coli
  3q0k-assembly1_B  TM=1.723E-01  e=4.910E+00  Homo sapiens

Organism: NCBI:txid3120821

Secondary structure (DSSP, 8-state):
--HHHHHHHHHHHHHHHHHHHHHTHHHHHHHHHHHHHHHHHHSGGG-SHHHHHHHHHHHHHHHHHHHHHHHHHSTTSTTHHHHHHHHHHHHHHHHHHHH-TT--HHHHHHHHHHHHHHHHHHHHHHHHHHHHTT-TTHHHHHHHHHHHHHHHHHHHHH--TTS-HHHIIIIIHHHHHHHHHHHHHHHHHHHHHHHHHHHHHHHHHHHHHHHHHHHHHHHHHHHHHHHHHHHHHHHHHHHHHHHHHHHHHHHHHHHHHHHHHHHHHHHHHTTS----------

Radius of gyration: 47.87 Å; Cα contacts (8 Å, |Δi|>4): 211; chains: 1; bounding box: 139×30×139 Å

Mean predicted aligned error: 16.67 Å